Protein AF-A0A536A0G9-F1 (afdb_monomer)

Foldseek 3Di:
DVLLVLLQVVLVVCVVVVPVQLVQQVVLQCVVVVVVVVVCCVPVVVVVVCLVPDDDPCSVVVCVVVVLVVLALVVLLVVLLVVPPPCLVVVCVVVVHDPVRSVVVSCVSSVVSNVSSVVSNVVVVVCVLVVCVVVPLCDGPHRPHLSVVLVVCVVVVVSSNSSSSVVVVVVVVVVVVVVVVVVVVVVVD

Solvent-accessible surface area (backbone atoms only — not comparable to full-atom values): 10056 Å² total; per-residue (Å²): 119,66,60,62,57,50,6,50,52,49,30,53,48,42,63,74,66,58,35,66,72,56,53,47,16,51,50,34,40,50,50,53,52,49,52,51,49,52,52,45,49,70,50,46,48,59,52,49,53,48,60,70,71,57,88,56,99,61,49,66,63,54,50,51,56,52,53,63,71,55,40,43,36,69,57,34,40,54,48,20,63,66,68,45,64,81,59,54,63,56,50,38,52,75,69,68,50,49,76,67,55,44,50,52,53,50,52,63,69,29,42,63,40,42,49,52,12,50,52,37,19,49,53,47,56,52,47,52,53,50,49,38,57,72,78,48,33,60,38,85,95,73,42,22,21,54,70,43,49,29,53,50,30,46,73,72,67,41,50,43,60,17,45,10,48,48,52,51,51,52,50,49,54,49,51,54,52,50,52,52,51,52,57,55,53,67,74,76,109

Radius of gyration: 21.57 Å; Cα contacts (8 Å, |Δi|>4): 136; chains: 1; bounding box: 62×42×61 Å

Structure (mmCIF, N/CA/C/O backbone):
data_AF-A0A536A0G9-F1
#
_entry.id   AF-A0A536A0G9-F1
#
loop_
_atom_site.group_PDB
_atom_site.id
_atom_site.type_symbol
_atom_site.label_atom_id
_atom_site.label_alt_id
_atom_site.label_comp_id
_atom_site.label_asym_id
_atom_site.label_entity_id
_atom_site.label_seq_id
_atom_site.pdbx_PDB_ins_code
_atom_site.Cartn_x
_atom_site.Cartn_y
_atom_site.Cartn_z
_atom_site.occupancy
_atom_site.B_iso_or_equiv
_atom_site.auth_seq_id
_atom_site.auth_comp_id
_atom_site.auth_asym_id
_atom_site.auth_atom_id
_atom_site.pdbx_PDB_model_num
ATOM 1 N N . MET A 1 1 ? 6.907 8.995 27.457 1.00 56.66 1 MET A N 1
ATOM 2 C CA . MET A 1 1 ? 6.854 7.546 27.148 1.00 56.66 1 MET A CA 1
ATOM 3 C C . MET A 1 1 ? 5.530 6.894 27.561 1.00 56.66 1 MET A C 1
ATOM 5 O O . MET A 1 1 ? 5.240 5.818 27.059 1.00 56.66 1 MET A O 1
ATOM 9 N N . GLU A 1 2 ? 4.692 7.543 28.380 1.00 75.94 2 GLU A N 1
ATOM 10 C CA . GLU A 1 2 ? 3.387 7.001 28.808 1.00 75.94 2 GLU A CA 1
ATOM 11 C C . GLU A 1 2 ? 2.375 6.817 27.662 1.00 75.94 2 GLU A C 1
ATOM 13 O O . GLU A 1 2 ? 1.717 5.785 27.607 1.00 75.94 2 GLU A O 1
ATOM 18 N N . PHE A 1 3 ? 2.328 7.731 26.684 1.00 74.50 3 PHE A N 1
ATOM 19 C CA . PHE A 1 3 ? 1.400 7.649 25.541 1.00 74.50 3 PHE A CA 1
ATOM 20 C C . PHE A 1 3 ? 1.575 6.403 24.660 1.00 74.50 3 PHE A C 1
ATOM 22 O O . PHE A 1 3 ? 0.593 5.849 24.177 1.00 74.50 3 PHE A O 1
ATOM 29 N N . LEU A 1 4 ? 2.813 5.942 24.451 1.00 77.19 4 LEU A N 1
ATOM 30 C CA . LEU A 1 4 ? 3.080 4.730 23.665 1.00 77.19 4 LEU A CA 1
ATOM 31 C C . LEU A 1 4 ? 2.649 3.470 24.423 1.00 77.19 4 LEU A C 1
ATOM 33 O O . LEU A 1 4 ? 2.061 2.571 23.828 1.00 77.19 4 LEU A O 1
ATOM 37 N N . GLY A 1 5 ? 2.907 3.420 25.734 1.00 79.56 5 GLY A N 1
ATOM 38 C CA . GLY A 1 5 ? 2.460 2.318 26.588 1.00 79.56 5 GLY A CA 1
ATOM 39 C C . GLY A 1 5 ? 0.935 2.240 26.678 1.00 79.56 5 GLY A C 1
ATOM 40 O O . GLY A 1 5 ? 0.369 1.159 26.536 1.00 79.56 5 GLY A O 1
ATOM 41 N N . GLN A 1 6 ? 0.270 3.389 26.831 1.00 82.06 6 GLN A N 1
ATOM 42 C CA . GLN A 1 6 ? -1.192 3.492 26.824 1.00 82.06 6 GLN A CA 1
ATOM 43 C C . GLN A 1 6 ? -1.784 3.123 25.461 1.00 82.06 6 GLN A C 1
ATOM 45 O O . GLN A 1 6 ? -2.714 2.329 25.408 1.00 82.06 6 GLN A O 1
ATOM 50 N N . GLY A 1 7 ? -1.211 3.615 24.359 1.00 83.25 7 GLY A N 1
ATOM 51 C CA . GLY A 1 7 ? -1.664 3.271 23.010 1.00 83.25 7 GLY A CA 1
ATOM 52 C C . GLY A 1 7 ? -1.519 1.780 22.689 1.00 83.25 7 GLY A C 1
ATOM 53 O O . GLY A 1 7 ? -2.395 1.203 22.051 1.00 83.25 7 GLY A O 1
ATOM 54 N N . LEU A 1 8 ? -0.456 1.124 23.170 1.00 84.19 8 LEU A N 1
ATOM 55 C CA . LEU A 1 8 ? -0.288 -0.325 23.027 1.00 84.19 8 LEU A CA 1
ATOM 56 C C . LEU A 1 8 ? -1.323 -1.108 23.846 1.00 84.19 8 LEU A C 1
ATOM 58 O O . LEU A 1 8 ? -1.925 -2.046 23.326 1.00 84.19 8 LEU A O 1
ATOM 62 N N . ALA A 1 9 ? -1.538 -0.730 25.109 1.00 84.75 9 ALA A N 1
ATOM 63 C CA . ALA A 1 9 ? -2.537 -1.370 25.963 1.00 84.75 9 ALA A CA 1
ATOM 64 C C . ALA A 1 9 ? -3.954 -1.209 25.391 1.00 84.75 9 ALA A C 1
ATOM 66 O O . ALA A 1 9 ? -4.709 -2.178 25.331 1.00 84.75 9 ALA A O 1
ATOM 67 N N . GLU A 1 10 ? -4.274 -0.015 24.895 1.00 83.75 10 GLU A N 1
ATOM 68 C CA . GLU A 1 10 ? -5.543 0.303 24.247 1.00 83.75 10 GLU A CA 1
ATOM 69 C C . GLU A 1 10 ? -5.729 -0.485 22.941 1.00 83.75 10 GLU A C 1
ATOM 71 O O . GLU A 1 10 ? -6.801 -1.035 22.701 1.00 83.75 10 GLU A O 1
ATOM 76 N N . ALA A 1 11 ? -4.680 -0.625 22.119 1.00 82.62 11 ALA A N 1
ATOM 77 C CA . ALA A 1 11 ? -4.727 -1.443 20.905 1.00 82.62 11 ALA A CA 1
ATOM 78 C C . ALA A 1 11 ? -5.060 -2.906 21.217 1.00 82.62 11 ALA A C 1
ATOM 80 O O . ALA A 1 11 ? -5.924 -3.498 20.572 1.00 82.62 11 ALA A O 1
ATOM 81 N N . ILE A 1 12 ? -4.384 -3.483 22.217 1.00 84.19 12 ILE A N 1
ATOM 82 C CA . ILE A 1 12 ? -4.626 -4.863 22.653 1.00 84.19 12 ILE A CA 1
ATOM 83 C C . ILE A 1 12 ? -6.045 -4.991 23.202 1.00 84.19 12 ILE A C 1
ATOM 85 O O . ILE A 1 12 ? -6.751 -5.924 22.829 1.00 84.19 12 ILE A O 1
ATOM 89 N N . HIS A 1 13 ? -6.479 -4.049 24.044 1.00 85.62 13 HIS A N 1
ATOM 90 C CA . HIS A 1 13 ? -7.825 -4.053 24.599 1.00 85.62 13 HIS A CA 1
ATOM 91 C C . HIS A 1 13 ? -8.879 -4.045 23.490 1.00 85.62 13 HIS A C 1
ATOM 93 O O . HIS A 1 13 ? -9.703 -4.951 23.455 1.00 85.62 13 HIS A O 1
ATOM 99 N N . ARG A 1 14 ? -8.796 -3.109 22.537 1.00 82.94 14 ARG A N 1
ATOM 100 C CA . ARG A 1 14 ? -9.762 -2.986 21.433 1.00 82.94 14 ARG A CA 1
ATOM 101 C C . ARG A 1 14 ? -9.751 -4.156 20.455 1.00 82.94 14 ARG A C 1
ATOM 103 O O . ARG A 1 14 ? -10.799 -4.510 19.919 1.00 82.94 14 ARG A O 1
ATOM 110 N N . LEU A 1 15 ? -8.590 -4.771 20.222 1.00 80.50 15 LEU A N 1
ATOM 111 C CA . LEU A 1 15 ? -8.495 -5.993 19.418 1.00 80.50 15 LEU A CA 1
ATOM 112 C C . LEU A 1 15 ? -9.156 -7.181 20.119 1.00 80.50 15 LEU A C 1
ATOM 114 O O . LEU A 1 15 ? -9.849 -7.962 19.472 1.00 80.50 15 LEU A O 1
ATOM 118 N N . VAL A 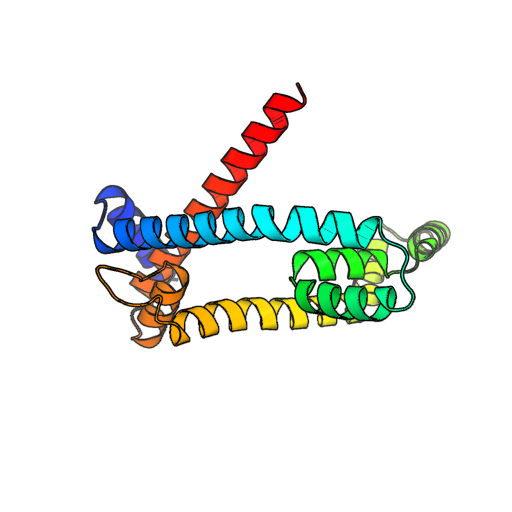1 16 ? -8.954 -7.316 21.431 1.00 82.88 16 VAL A N 1
ATOM 119 C CA . VAL A 1 16 ? -9.531 -8.408 22.228 1.00 82.88 16 VAL A CA 1
ATOM 120 C C . VAL A 1 16 ? -11.033 -8.216 22.429 1.00 82.88 16 VAL A C 1
ATOM 122 O O . VAL A 1 16 ? -11.778 -9.192 22.389 1.00 82.88 16 VAL A O 1
ATOM 125 N N . THR A 1 17 ? -11.494 -6.980 22.619 1.00 84.19 17 THR A N 1
ATOM 126 C CA . THR A 1 17 ? -12.921 -6.670 22.775 1.00 84.19 17 THR A CA 1
ATOM 127 C C . THR A 1 17 ? -13.682 -6.622 21.453 1.00 84.19 17 THR A C 1
ATOM 129 O O . THR A 1 17 ? -14.907 -6.543 21.495 1.00 84.19 17 THR A O 1
ATOM 132 N N . LEU A 1 18 ? -12.992 -6.719 20.304 1.00 78.19 18 LEU A N 1
ATOM 133 C CA . LEU A 1 18 ? -13.578 -6.585 18.964 1.00 78.19 18 LEU A CA 1
ATOM 134 C C . LEU A 1 18 ? -14.462 -5.336 18.872 1.00 78.19 18 LEU A C 1
ATOM 136 O O . LEU A 1 18 ? -15.623 -5.405 18.468 1.00 78.19 18 LEU A O 1
ATOM 140 N N . ASP A 1 19 ? -13.895 -4.200 19.281 1.00 85.81 19 ASP A N 1
ATOM 141 C CA . ASP A 1 19 ? -14.587 -2.914 19.255 1.00 85.81 19 ASP A CA 1
ATOM 142 C C . ASP A 1 19 ? -15.191 -2.671 17.860 1.00 85.81 19 ASP A C 1
ATOM 144 O O . ASP A 1 19 ? -14.513 -2.833 16.837 1.00 85.81 19 ASP A O 1
ATOM 148 N N . ALA A 1 20 ? -16.477 -2.312 17.818 1.00 84.06 20 ALA A N 1
ATOM 149 C CA . ALA A 1 20 ? -17.235 -2.183 16.576 1.00 84.06 20 ALA A CA 1
ATOM 150 C C . ALA A 1 20 ? -16.574 -1.171 15.630 1.00 84.06 20 ALA A C 1
ATOM 152 O O . ALA A 1 20 ? -16.462 -1.426 14.433 1.00 84.06 20 ALA A O 1
ATOM 153 N N . ASP A 1 21 ? -16.029 -0.089 16.194 1.00 83.81 21 ASP A N 1
ATOM 154 C CA . ASP A 1 21 ? -15.301 0.944 15.458 1.00 83.81 21 ASP A CA 1
ATOM 155 C C . ASP A 1 21 ? -14.045 0.386 14.762 1.00 83.81 21 ASP A C 1
ATOM 157 O O . ASP A 1 21 ? -13.703 0.787 13.647 1.00 83.81 21 ASP A O 1
ATOM 161 N N . VAL A 1 22 ? -13.345 -0.547 15.416 1.00 86.88 22 VAL A N 1
ATOM 162 C CA . VAL A 1 22 ? -12.111 -1.153 14.901 1.00 86.88 22 VAL A CA 1
ATOM 163 C C . VAL A 1 22 ? -12.428 -2.182 13.826 1.00 86.88 22 VAL A C 1
ATOM 165 O O . VAL A 1 22 ? -11.790 -2.169 12.774 1.00 86.88 22 VAL A O 1
ATOM 168 N N . VAL A 1 23 ? -13.413 -3.051 14.066 1.00 88.38 23 VAL A N 1
ATOM 169 C CA . VAL A 1 23 ? -13.842 -4.077 13.104 1.00 88.38 23 VAL A CA 1
ATOM 170 C C . VAL A 1 23 ? -14.364 -3.433 11.825 1.00 88.38 23 VAL A C 1
ATOM 172 O O . VAL A 1 23 ? -13.992 -3.851 10.728 1.00 88.38 23 VAL A O 1
ATOM 175 N N . GLU A 1 24 ? -15.172 -2.385 11.956 1.00 88.06 24 GLU A N 1
ATOM 176 C CA . GLU A 1 24 ? -15.692 -1.637 10.823 1.00 88.06 24 GLU A CA 1
ATOM 177 C C . GLU A 1 24 ? -14.551 -0.999 10.023 1.00 88.06 24 GLU A C 1
ATOM 179 O O . GLU A 1 24 ? -14.428 -1.266 8.826 1.00 88.06 24 GLU A O 1
ATOM 184 N N . ALA A 1 25 ? -13.640 -0.277 10.686 1.00 88.50 25 ALA A N 1
ATOM 185 C CA . ALA A 1 25 ? -12.510 0.354 10.012 1.00 88.50 25 ALA A CA 1
ATOM 186 C C . ALA A 1 25 ? -11.577 -0.658 9.328 1.00 88.50 25 ALA A C 1
ATOM 188 O O . ALA A 1 25 ? -11.089 -0.412 8.220 1.00 88.50 25 ALA A O 1
ATOM 189 N N . LEU A 1 26 ? -11.342 -1.815 9.955 1.00 90.44 26 LEU A N 1
ATOM 190 C CA . LEU A 1 26 ? -10.605 -2.940 9.374 1.00 90.44 26 LEU A CA 1
ATOM 191 C C . LEU A 1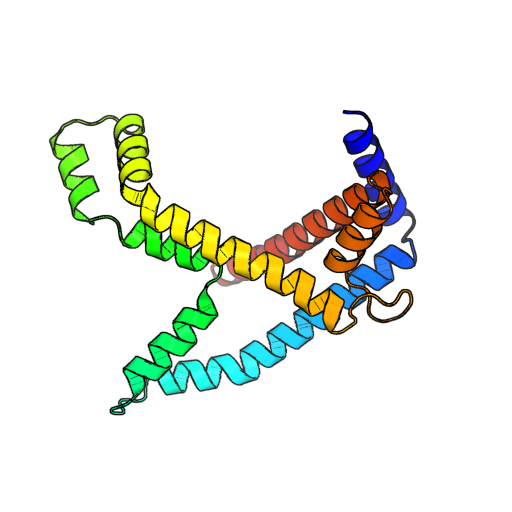 26 ? -11.294 -3.469 8.119 1.00 90.44 26 LEU A C 1
ATOM 193 O O . LEU A 1 26 ? -10.649 -3.619 7.079 1.00 90.44 26 LEU A O 1
ATOM 197 N N . SER A 1 27 ? -12.596 -3.737 8.213 1.00 89.69 27 SER A N 1
ATOM 198 C CA . SER A 1 27 ? -13.382 -4.302 7.118 1.00 89.69 27 SER A CA 1
ATOM 199 C C . SER A 1 27 ? -13.460 -3.347 5.927 1.00 89.69 27 SER A C 1
ATOM 201 O O . SER A 1 27 ? -13.186 -3.764 4.803 1.00 89.69 27 SER A O 1
ATOM 203 N N . ALA A 1 28 ? -13.702 -2.056 6.172 1.00 89.44 28 ALA A N 1
ATOM 204 C CA . ALA A 1 28 ? -13.694 -1.018 5.153 1.00 89.44 28 ALA A CA 1
ATOM 205 C C . ALA A 1 28 ? -12.308 -0.889 4.506 1.00 89.44 28 ALA A C 1
ATOM 207 O O . ALA A 1 28 ? -12.200 -0.870 3.282 1.00 89.44 28 ALA A O 1
ATOM 208 N N . SER A 1 29 ? -11.228 -0.886 5.298 1.00 91.12 29 SER A N 1
ATOM 209 C CA . SER A 1 29 ? -9.859 -0.790 4.761 1.00 91.12 29 SER A CA 1
ATOM 210 C C . SER A 1 29 ? -9.506 -1.987 3.875 1.00 91.12 29 SER A C 1
ATOM 212 O O . SER A 1 29 ? -8.915 -1.813 2.807 1.00 91.12 29 SER A O 1
ATOM 214 N N . LEU A 1 30 ? -9.892 -3.198 4.288 1.00 91.62 30 LEU A N 1
ATOM 215 C CA . LEU A 1 30 ? -9.692 -4.421 3.510 1.00 91.62 30 LEU A CA 1
ATOM 216 C C . LEU A 1 30 ? -10.555 -4.442 2.246 1.00 91.62 30 LEU A C 1
ATOM 218 O O . LEU A 1 30 ? -10.054 -4.799 1.182 1.00 91.62 30 LEU A O 1
ATOM 222 N N . ALA A 1 31 ? -11.822 -4.039 2.334 1.00 90.81 31 ALA A N 1
ATOM 223 C CA . ALA A 1 31 ? -12.736 -4.008 1.197 1.00 90.81 31 ALA A CA 1
ATOM 224 C C . ALA A 1 31 ? -12.295 -2.981 0.147 1.00 90.81 31 ALA A C 1
ATOM 226 O O . ALA A 1 31 ? -12.194 -3.316 -1.035 1.00 90.81 31 ALA A O 1
ATOM 227 N N . VAL A 1 32 ? -11.963 -1.757 0.566 1.00 89.50 32 VAL A N 1
ATOM 228 C CA . VAL A 1 32 ? -11.470 -0.697 -0.326 1.00 89.50 32 VAL A CA 1
ATOM 229 C C . VAL A 1 32 ? -10.150 -1.114 -0.973 1.00 89.50 32 VAL A C 1
ATOM 231 O O . VAL A 1 32 ? -10.037 -1.091 -2.195 1.00 89.50 32 VAL A O 1
ATOM 234 N N . SER A 1 33 ? -9.171 -1.582 -0.192 1.00 88.94 33 SER A N 1
ATOM 235 C CA . SER A 1 33 ? -7.868 -1.989 -0.742 1.00 88.94 33 SER A CA 1
ATOM 236 C C . SER A 1 33 ? -7.979 -3.227 -1.635 1.00 88.94 33 SER A C 1
ATOM 238 O O . SER A 1 33 ? -7.328 -3.308 -2.678 1.00 88.94 33 SER A O 1
ATOM 240 N N . GLY A 1 34 ? -8.821 -4.192 -1.258 1.00 89.94 34 GLY A N 1
ATOM 241 C CA . GLY A 1 34 ? -9.058 -5.414 -2.021 1.00 89.94 34 GLY A CA 1
ATOM 242 C C . GLY A 1 34 ? -9.742 -5.140 -3.358 1.00 89.94 34 GLY A C 1
ATOM 243 O O . GLY A 1 34 ? -9.272 -5.609 -4.394 1.00 89.94 34 GLY A O 1
ATOM 244 N N . THR A 1 35 ? -10.802 -4.329 -3.363 1.00 90.12 35 THR A N 1
ATOM 245 C CA . THR A 1 35 ? -11.495 -3.929 -4.599 1.00 90.12 35 THR A CA 1
ATOM 246 C C . THR A 1 35 ? -10.610 -3.058 -5.487 1.00 90.12 35 THR A C 1
ATOM 248 O O . THR A 1 35 ? -10.520 -3.318 -6.687 1.00 90.12 35 THR A O 1
ATOM 251 N N . ALA A 1 36 ? -9.876 -2.100 -4.913 1.00 88.50 36 ALA A N 1
ATOM 252 C CA . ALA A 1 36 ? -8.909 -1.287 -5.646 1.00 88.50 36 ALA A CA 1
ATOM 253 C C . ALA A 1 36 ? -7.809 -2.146 -6.289 1.00 88.50 36 ALA A C 1
ATOM 255 O O . ALA A 1 36 ? -7.484 -1.953 -7.463 1.00 88.50 36 ALA A O 1
ATOM 256 N N . THR A 1 37 ? -7.275 -3.134 -5.564 1.00 88.12 37 THR A N 1
ATOM 257 C CA . THR A 1 37 ? -6.264 -4.065 -6.089 1.00 88.12 37 THR A CA 1
ATOM 258 C C . THR A 1 37 ? -6.840 -4.933 -7.204 1.00 88.12 37 THR A C 1
ATOM 260 O O . THR A 1 37 ? -6.209 -5.075 -8.250 1.00 88.12 37 THR A O 1
ATOM 263 N N . ALA A 1 38 ? -8.049 -5.472 -7.032 1.00 91.81 38 ALA A N 1
ATOM 264 C CA . ALA A 1 38 ? -8.708 -6.289 -8.049 1.00 91.81 38 ALA A CA 1
ATOM 265 C C . ALA A 1 38 ? -8.943 -5.505 -9.350 1.00 91.81 38 ALA A C 1
ATOM 267 O O . ALA A 1 38 ? -8.600 -5.987 -10.431 1.00 91.81 38 ALA A O 1
ATOM 268 N N . LEU A 1 39 ? -9.448 -4.271 -9.250 1.00 93.31 39 LEU A N 1
ATOM 269 C CA . LEU A 1 39 ? -9.626 -3.374 -10.397 1.00 93.31 39 LEU A CA 1
ATOM 270 C C . LEU A 1 39 ? -8.283 -3.004 -11.043 1.00 93.31 39 LEU A C 1
ATOM 272 O O . LEU A 1 39 ? -8.154 -3.030 -12.268 1.00 93.31 39 LEU A O 1
ATOM 276 N N . SER A 1 40 ? -7.266 -2.723 -10.225 1.00 88.69 40 SER A N 1
ATOM 277 C CA . SER A 1 40 ? -5.912 -2.411 -10.696 1.00 88.69 40 SER A CA 1
ATOM 278 C C . SER A 1 40 ? -5.289 -3.576 -11.457 1.00 88.69 40 SER A C 1
ATOM 280 O O . SER A 1 40 ? -4.656 -3.357 -12.483 1.00 88.69 40 SER A O 1
ATOM 282 N N . VAL A 1 41 ? -5.490 -4.817 -11.012 1.00 89.94 41 VAL A N 1
ATOM 283 C CA . VAL A 1 41 ? -5.028 -6.008 -11.737 1.00 89.94 41 VAL A CA 1
ATOM 284 C C . VAL A 1 41 ? -5.817 -6.189 -13.033 1.00 89.94 41 VAL A C 1
ATOM 286 O O . VAL A 1 41 ? -5.213 -6.385 -14.087 1.00 89.94 41 VAL A O 1
ATOM 289 N N . ALA A 1 42 ? -7.147 -6.070 -12.978 1.00 91.56 42 ALA A N 1
ATOM 290 C CA . ALA A 1 42 ? -8.023 -6.273 -14.129 1.00 91.56 42 ALA A CA 1
ATOM 291 C C . ALA A 1 42 ? -7.745 -5.294 -15.282 1.00 91.56 42 ALA A C 1
ATOM 293 O O . ALA A 1 42 ? -7.841 -5.680 -16.443 1.00 91.56 42 ALA A O 1
ATOM 294 N N . ILE A 1 43 ? -7.380 -4.046 -14.976 1.00 91.00 43 ILE A N 1
ATOM 295 C CA . ILE A 1 43 ? -7.107 -3.006 -15.982 1.00 91.00 43 ILE A CA 1
ATOM 296 C C . ILE A 1 43 ? -5.602 -2.860 -16.236 1.00 91.00 43 ILE A C 1
ATOM 298 O O . ILE A 1 43 ? -5.154 -2.802 -17.383 1.00 91.00 43 ILE A O 1
ATOM 302 N N . GLY A 1 44 ? -4.806 -2.812 -15.169 1.00 85.88 44 GLY A N 1
ATOM 303 C CA . GLY A 1 44 ? -3.376 -2.525 -15.215 1.00 85.88 44 GLY A CA 1
ATOM 304 C C . GLY A 1 44 ? -2.545 -3.641 -15.839 1.00 85.88 44 GLY A C 1
ATOM 305 O O . GLY A 1 44 ? -1.606 -3.333 -16.570 1.00 85.88 44 GLY A O 1
ATOM 306 N N . VAL A 1 45 ? -2.894 -4.919 -15.632 1.00 88.19 45 VAL A N 1
ATOM 307 C CA . VAL A 1 45 ? -2.162 -6.031 -16.266 1.00 88.19 45 VAL A CA 1
ATOM 308 C C . VAL A 1 45 ? -2.371 -6.025 -17.783 1.00 88.19 45 VAL A C 1
ATOM 310 O O . VAL A 1 45 ? -1.370 -5.933 -18.494 1.00 88.19 45 VAL A O 1
ATOM 313 N N . PRO A 1 46 ? -3.609 -6.018 -18.324 1.00 87.50 46 PRO A N 1
ATOM 314 C CA . PRO A 1 46 ? -3.802 -5.949 -19.771 1.00 87.50 46 PRO A CA 1
ATOM 315 C C . PRO A 1 46 ? -3.193 -4.695 -20.401 1.00 87.50 46 PRO A C 1
ATOM 317 O O . PRO A 1 46 ? -2.493 -4.797 -21.409 1.00 87.50 46 PRO A O 1
ATOM 320 N N . ALA A 1 47 ? -3.402 -3.519 -19.798 1.00 85.75 47 ALA A N 1
ATOM 321 C CA . ALA A 1 47 ? -2.863 -2.264 -20.317 1.00 85.75 47 ALA A CA 1
ATOM 322 C C . ALA A 1 47 ? -1.326 -2.237 -20.277 1.00 85.75 47 ALA A C 1
ATOM 324 O O . ALA A 1 47 ? -0.685 -1.838 -21.251 1.00 85.75 47 ALA A O 1
ATOM 325 N N . GLY A 1 48 ? -0.725 -2.709 -19.182 1.00 84.88 48 GLY A N 1
ATOM 326 C CA . GLY A 1 48 ? 0.722 -2.810 -19.019 1.00 84.88 48 GLY A CA 1
ATOM 327 C C . GLY A 1 48 ? 1.352 -3.796 -20.004 1.00 84.88 48 GLY A C 1
ATOM 328 O O . GLY A 1 48 ? 2.349 -3.467 -20.648 1.00 84.88 48 GLY A O 1
ATOM 329 N N . THR A 1 49 ? 0.745 -4.972 -20.195 1.00 83.75 49 THR A N 1
ATOM 330 C CA . THR A 1 49 ? 1.198 -5.960 -21.186 1.00 83.75 49 THR A CA 1
ATOM 331 C C . THR A 1 49 ? 1.065 -5.421 -22.611 1.00 83.75 49 THR A C 1
ATOM 333 O O . THR A 1 49 ? 2.012 -5.529 -23.393 1.00 83.75 49 THR A O 1
ATOM 336 N N . ALA A 1 50 ? -0.054 -4.771 -22.946 1.00 85.69 50 ALA A N 1
ATOM 337 C CA . ALA A 1 50 ? -0.255 -4.145 -24.250 1.00 85.69 50 ALA A CA 1
ATOM 338 C C . ALA A 1 50 ? 0.787 -3.048 -24.522 1.00 85.69 50 ALA A C 1
ATOM 340 O O . ALA A 1 50 ? 1.401 -3.040 -25.587 1.00 85.69 50 ALA A O 1
ATOM 341 N N . LEU A 1 51 ? 1.059 -2.166 -23.554 1.00 84.69 51 LEU A N 1
ATOM 342 C CA . LEU A 1 51 ? 2.066 -1.107 -23.681 1.00 84.69 51 LEU A CA 1
ATOM 343 C C . LEU A 1 51 ? 3.500 -1.662 -23.755 1.00 84.69 51 LEU A C 1
ATOM 345 O O . LEU A 1 51 ? 4.345 -1.126 -24.478 1.00 84.69 51 LEU A O 1
ATOM 349 N N . GLY A 1 52 ? 3.776 -2.749 -23.031 1.00 82.00 52 GLY A N 1
ATOM 350 C CA . GLY A 1 52 ? 5.061 -3.443 -23.051 1.00 82.00 52 GLY A CA 1
ATOM 351 C C . GLY A 1 52 ? 5.373 -4.067 -24.413 1.00 82.00 52 GLY A C 1
ATOM 352 O O . GLY A 1 52 ? 6.497 -3.923 -24.910 1.00 82.00 52 GLY A O 1
ATOM 353 N N . LEU A 1 53 ? 4.371 -4.692 -25.041 1.00 82.69 53 LEU A N 1
ATOM 354 C CA . LEU A 1 53 ? 4.504 -5.410 -26.313 1.00 82.69 53 LEU A CA 1
ATOM 355 C C . LEU A 1 53 ? 4.313 -4.518 -27.552 1.00 82.69 53 LEU A C 1
ATOM 357 O O . LEU A 1 53 ? 4.995 -4.719 -28.558 1.00 82.69 53 LEU A O 1
ATOM 361 N N . ALA A 1 54 ? 3.442 -3.507 -27.501 1.00 83.31 54 ALA A N 1
ATOM 362 C CA . ALA A 1 54 ? 3.166 -2.639 -28.644 1.00 83.31 54 ALA A CA 1
ATOM 363 C C . ALA A 1 54 ? 4.340 -1.690 -28.950 1.00 83.31 54 ALA A C 1
ATOM 365 O O . ALA A 1 54 ? 4.930 -1.074 -28.058 1.00 83.31 54 ALA A O 1
ATOM 366 N N . ARG A 1 55 ? 4.675 -1.522 -30.235 1.00 78.00 55 ARG A N 1
ATOM 367 C CA . ARG A 1 55 ? 5.703 -0.580 -30.714 1.00 78.00 55 ARG A CA 1
ATOM 368 C C . ARG A 1 55 ? 5.056 0.494 -31.596 1.00 78.00 55 ARG A C 1
ATOM 370 O O . ARG A 1 55 ? 4.941 0.313 -32.801 1.00 78.00 55 ARG A O 1
ATOM 377 N N . PHE A 1 56 ? 4.629 1.608 -30.994 1.00 89.44 56 PHE A N 1
ATOM 378 C CA . PHE A 1 56 ? 4.047 2.769 -31.690 1.00 89.44 56 PHE A CA 1
ATOM 379 C C . PHE A 1 56 ? 4.844 4.056 -31.414 1.00 89.44 56 PHE A C 1
ATOM 381 O O . PHE A 1 56 ? 5.498 4.183 -30.378 1.00 89.44 56 PHE A O 1
ATOM 388 N N . ARG A 1 57 ? 4.779 5.032 -32.334 1.00 83.00 57 ARG A N 1
ATOM 389 C CA . ARG A 1 57 ? 5.602 6.267 -32.329 1.00 83.00 57 ARG A CA 1
ATOM 390 C C . ARG A 1 57 ? 5.463 7.139 -31.065 1.00 83.00 57 ARG A C 1
ATOM 392 O O . ARG A 1 57 ? 6.384 7.882 -30.760 1.00 83.00 57 ARG A O 1
ATOM 399 N N . GLY A 1 58 ? 4.357 7.035 -30.321 1.00 86.06 58 GLY A N 1
ATOM 400 C CA . GLY A 1 58 ? 4.085 7.798 -29.089 1.00 86.06 58 GLY A CA 1
ATOM 401 C C . GLY A 1 58 ? 4.384 7.070 -27.769 1.00 86.06 58 GLY A C 1
ATOM 402 O O . GLY A 1 58 ? 4.129 7.622 -26.702 1.00 86.06 58 GLY A O 1
ATOM 403 N N . ARG A 1 59 ? 4.919 5.841 -27.811 1.00 83.25 59 ARG A N 1
ATOM 404 C CA . ARG A 1 59 ? 5.130 4.986 -26.625 1.00 83.25 59 ARG A CA 1
ATOM 405 C C . ARG A 1 59 ? 5.965 5.652 -25.528 1.00 83.25 59 ARG A C 1
ATOM 407 O O . ARG A 1 59 ? 5.682 5.445 -24.355 1.00 83.25 59 ARG A O 1
ATOM 414 N N . GLY A 1 60 ? 6.973 6.444 -25.901 1.00 78.50 60 GLY A N 1
ATOM 415 C CA . GLY A 1 60 ? 7.845 7.133 -24.945 1.00 78.50 60 GLY A CA 1
ATOM 416 C C . GLY A 1 60 ? 7.080 8.093 -24.033 1.00 78.50 60 GLY A C 1
ATOM 417 O O . GLY A 1 60 ? 7.241 8.026 -22.822 1.00 78.50 60 GLY A O 1
ATOM 418 N N . LEU A 1 61 ? 6.182 8.912 -24.593 1.00 83.56 61 LEU A N 1
ATOM 419 C CA . LEU A 1 61 ? 5.342 9.823 -23.805 1.00 83.56 61 LEU A CA 1
ATOM 420 C C . LEU A 1 61 ? 4.411 9.062 -22.858 1.00 83.56 61 LEU A C 1
ATOM 422 O O . LEU A 1 61 ? 4.293 9.430 -21.694 1.00 83.56 61 LEU A O 1
ATOM 426 N N . VAL A 1 62 ? 3.792 7.979 -23.335 1.00 83.44 62 VAL A N 1
ATOM 427 C CA . VAL A 1 62 ? 2.899 7.151 -22.510 1.00 83.44 62 VAL A CA 1
ATOM 428 C C . VAL A 1 62 ? 3.667 6.497 -21.362 1.00 83.44 62 VAL A C 1
ATOM 430 O O . VAL A 1 62 ? 3.209 6.536 -20.226 1.00 83.44 62 VAL A O 1
ATOM 433 N N . LEU A 1 63 ? 4.856 5.948 -21.627 1.00 77.56 63 LEU A N 1
ATOM 434 C CA . LEU A 1 63 ? 5.706 5.371 -20.585 1.00 77.56 63 LEU A CA 1
ATOM 435 C C . LEU A 1 63 ? 6.168 6.417 -19.574 1.00 77.56 63 LEU A C 1
ATOM 437 O O . LEU A 1 63 ? 6.168 6.122 -18.386 1.00 77.56 63 LEU A O 1
ATOM 441 N N . THR A 1 64 ? 6.521 7.628 -20.010 1.00 76.56 64 THR A N 1
ATOM 442 C CA . THR A 1 64 ? 6.862 8.714 -19.086 1.00 76.56 64 THR A CA 1
ATOM 443 C C . THR A 1 64 ? 5.675 9.053 -18.190 1.00 76.56 64 THR A C 1
ATOM 445 O O . THR A 1 64 ? 5.845 9.074 -16.981 1.00 76.56 64 THR A O 1
ATOM 448 N N . LEU A 1 65 ? 4.467 9.217 -18.740 1.00 79.00 65 LEU A N 1
ATOM 449 C CA . LEU A 1 65 ? 3.262 9.506 -17.949 1.00 79.00 65 LEU A CA 1
ATOM 450 C C . LEU A 1 65 ? 2.928 8.386 -16.950 1.00 79.00 65 LEU A C 1
ATOM 452 O O . LEU A 1 65 ? 2.653 8.661 -15.784 1.00 79.00 65 LEU A O 1
ATOM 456 N N . VAL A 1 66 ? 2.998 7.125 -17.383 1.00 75.44 66 VAL A N 1
ATOM 457 C CA . VAL A 1 66 ? 2.749 5.959 -16.518 1.00 75.44 66 VAL A CA 1
ATOM 458 C C . VAL A 1 66 ? 3.816 5.844 -15.426 1.00 75.44 66 VAL A C 1
ATOM 460 O O . VAL A 1 66 ? 3.482 5.637 -14.262 1.00 75.44 66 VAL A O 1
ATOM 463 N N . ASN A 1 67 ? 5.093 6.033 -15.766 1.00 69.56 67 ASN A N 1
ATOM 464 C CA . ASN A 1 67 ? 6.194 5.985 -14.803 1.00 69.56 67 ASN A CA 1
ATOM 465 C C . ASN A 1 67 ? 6.160 7.157 -13.819 1.00 69.56 67 ASN A C 1
ATOM 467 O O . ASN A 1 67 ? 6.494 6.976 -12.652 1.00 69.56 67 ASN A O 1
ATOM 471 N N . THR A 1 68 ? 5.718 8.338 -14.251 1.00 68.25 68 THR A N 1
ATOM 472 C CA . THR A 1 68 ? 5.441 9.462 -13.350 1.00 68.25 68 THR A CA 1
ATOM 473 C C . THR A 1 68 ? 4.318 9.112 -12.366 1.00 68.25 68 THR A C 1
ATOM 475 O O . THR A 1 68 ? 4.413 9.471 -11.197 1.00 68.25 68 THR A O 1
ATOM 478 N N . GLY A 1 69 ? 3.304 8.350 -12.794 1.00 65.69 69 GLY A N 1
ATOM 479 C CA . GLY A 1 69 ? 2.260 7.810 -11.912 1.00 65.69 69 GLY A CA 1
ATOM 480 C C . GLY A 1 69 ? 2.739 6.717 -10.941 1.00 65.69 69 GLY A C 1
ATOM 481 O O . GLY A 1 69 ? 2.173 6.571 -9.863 1.00 65.69 69 GLY A O 1
ATOM 482 N N . LEU A 1 70 ? 3.814 5.990 -11.273 1.00 59.62 70 LEU A N 1
ATOM 483 C CA . LEU A 1 70 ? 4.451 4.948 -10.446 1.00 59.62 70 LEU A CA 1
ATOM 484 C C . LEU A 1 70 ? 5.409 5.495 -9.371 1.00 59.62 70 LEU A C 1
ATOM 486 O O . LEU A 1 70 ? 6.219 4.728 -8.848 1.00 59.62 70 LEU A O 1
ATOM 490 N N . GLY A 1 71 ? 5.341 6.788 -9.031 1.00 54.91 71 GLY A N 1
ATOM 491 C CA . GLY A 1 71 ? 6.200 7.493 -8.061 1.00 54.91 71 GLY A CA 1
ATOM 492 C C . GLY A 1 71 ? 6.102 7.018 -6.600 1.00 54.91 71 GLY A C 1
ATOM 493 O O . GLY A 1 71 ? 6.174 7.822 -5.677 1.00 54.91 71 GLY A O 1
ATOM 494 N N . LEU A 1 72 ? 5.928 5.718 -6.379 1.00 58.59 72 LEU A N 1
ATOM 495 C CA . LEU A 1 72 ? 5.907 5.050 -5.094 1.00 58.59 72 LEU A CA 1
ATOM 496 C C . LEU A 1 72 ? 7.317 5.011 -4.479 1.00 58.59 72 LEU A C 1
ATOM 498 O O . LEU A 1 72 ? 8.284 4.656 -5.167 1.00 58.59 72 LEU A O 1
ATOM 502 N N . PRO A 1 73 ? 7.438 5.260 -3.164 1.00 57.28 73 PRO A N 1
ATOM 503 C CA . PRO A 1 73 ? 8.724 5.297 -2.468 1.00 57.28 73 PRO A CA 1
ATOM 504 C C . PRO A 1 73 ? 9.621 4.066 -2.731 1.00 57.28 73 PRO A C 1
ATOM 506 O O . PRO A 1 73 ? 10.806 4.254 -3.004 1.00 57.28 73 PRO A O 1
ATOM 509 N N . PRO A 1 74 ? 9.114 2.809 -2.727 1.00 58.97 74 PRO A N 1
ATOM 510 C CA . PRO A 1 74 ? 9.959 1.624 -2.903 1.00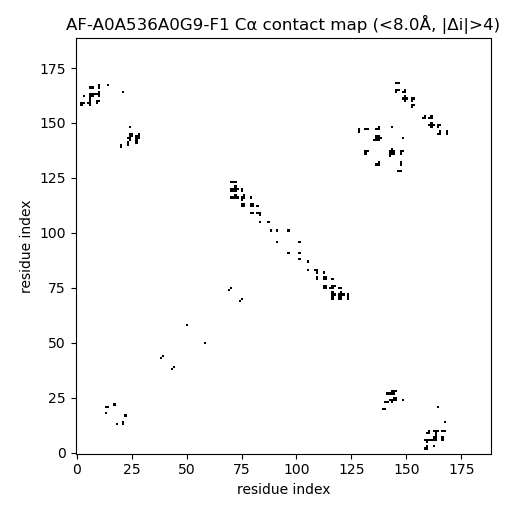 58.97 74 PRO A CA 1
ATOM 511 C C . PRO A 1 74 ? 10.574 1.495 -4.301 1.00 58.97 74 PRO A C 1
ATOM 513 O O . PRO A 1 74 ? 11.728 1.088 -4.432 1.00 58.97 74 PRO A O 1
ATOM 516 N N . VAL A 1 75 ? 9.824 1.848 -5.350 1.00 61.75 75 VAL A N 1
ATOM 517 C CA . VAL A 1 75 ? 10.287 1.745 -6.743 1.00 61.75 75 VAL A CA 1
ATOM 518 C C . VAL A 1 75 ? 11.336 2.813 -7.018 1.00 61.75 75 VAL A C 1
ATOM 520 O O . VAL A 1 75 ? 12.376 2.515 -7.604 1.00 61.75 75 VAL A O 1
ATOM 523 N N . VAL A 1 76 ? 11.115 4.035 -6.526 1.00 59.31 76 VAL A N 1
ATOM 524 C CA . VAL A 1 76 ? 12.083 5.118 -6.704 1.00 59.31 76 VAL A CA 1
ATOM 525 C C . VAL A 1 76 ? 13.346 4.862 -5.880 1.00 59.31 76 VAL A C 1
ATOM 527 O O . VAL A 1 76 ? 14.428 5.122 -6.389 1.00 59.31 76 VAL A O 1
ATOM 530 N N . VAL A 1 77 ? 13.264 4.261 -4.682 1.00 63.91 77 VAL A N 1
ATOM 531 C CA . VAL A 1 77 ? 14.459 3.811 -3.935 1.00 63.91 77 VAL A CA 1
ATOM 532 C C . VAL A 1 77 ? 15.207 2.711 -4.700 1.00 63.91 77 VAL A C 1
ATOM 534 O O . VAL A 1 77 ? 16.432 2.761 -4.808 1.00 63.91 77 VAL A O 1
ATOM 537 N N . GLY A 1 78 ? 14.492 1.741 -5.279 1.00 65.31 78 GLY A N 1
ATOM 538 C CA . GLY A 1 78 ? 15.094 0.682 -6.093 1.00 65.31 78 GLY A CA 1
ATOM 539 C C . GLY A 1 78 ? 15.822 1.221 -7.330 1.00 65.31 78 GLY A C 1
ATOM 540 O O . GLY A 1 78 ? 16.961 0.833 -7.592 1.00 65.31 78 GLY A O 1
ATOM 541 N N . ILE A 1 79 ? 15.202 2.161 -8.049 1.00 61.81 79 ILE A N 1
ATOM 542 C CA . ILE A 1 79 ? 15.801 2.837 -9.209 1.00 61.81 79 ILE A CA 1
ATOM 543 C C . ILE A 1 79 ? 16.948 3.748 -8.765 1.00 61.81 79 ILE A C 1
ATOM 545 O O . ILE A 1 79 ? 17.998 3.745 -9.397 1.00 61.81 79 ILE A O 1
ATOM 549 N N . ALA A 1 80 ? 16.809 4.472 -7.655 1.00 65.81 80 ALA A N 1
ATOM 550 C CA . ALA A 1 80 ? 17.839 5.340 -7.091 1.00 65.81 80 ALA A CA 1
ATOM 551 C C . ALA A 1 80 ? 19.132 4.585 -6.768 1.00 65.81 80 ALA A C 1
ATOM 553 O O . ALA A 1 80 ? 20.223 5.045 -7.099 1.00 65.81 80 ALA A O 1
ATOM 554 N N . VAL A 1 81 ? 19.006 3.397 -6.176 1.00 67.81 81 VAL A N 1
ATOM 555 C CA . VAL A 1 81 ? 20.139 2.511 -5.885 1.00 67.81 81 VAL A CA 1
ATOM 556 C C . VAL A 1 81 ? 20.745 1.933 -7.169 1.00 67.81 81 VAL A C 1
ATOM 558 O O . VAL A 1 81 ? 21.962 1.785 -7.243 1.00 67.81 81 VAL A O 1
ATOM 561 N N . GLN A 1 82 ? 19.932 1.638 -8.190 1.00 67.38 82 GLN A N 1
ATOM 562 C CA . GLN A 1 82 ? 20.413 1.201 -9.511 1.00 67.38 82 GLN A CA 1
ATOM 563 C C . GLN A 1 82 ? 21.030 2.332 -10.348 1.00 67.38 82 GLN A C 1
ATOM 565 O O . GLN A 1 82 ? 21.806 2.058 -11.256 1.00 67.38 82 GLN A O 1
ATOM 570 N N . SER A 1 83 ? 20.692 3.588 -10.049 1.00 66.38 83 SER A N 1
ATOM 571 C CA . SER A 1 83 ? 21.198 4.776 -10.752 1.00 66.38 83 SER A CA 1
ATOM 572 C C . SER A 1 83 ? 22.637 5.121 -10.361 1.00 66.38 83 SER A C 1
ATOM 574 O O . SER A 1 83 ? 23.272 5.935 -11.027 1.00 66.38 83 SER A O 1
ATOM 576 N N . VAL A 1 84 ? 23.146 4.534 -9.274 1.00 78.62 84 VAL A N 1
ATOM 577 C CA . VAL A 1 84 ? 24.548 4.667 -8.870 1.00 78.62 84 VAL A CA 1
ATOM 578 C C . VAL A 1 84 ? 25.416 3.868 -9.835 1.00 78.62 84 VAL A C 1
ATOM 580 O O . VAL A 1 84 ? 25.102 2.714 -10.128 1.00 78.62 84 VAL A O 1
ATOM 583 N N . ASP A 1 85 ? 26.515 4.470 -10.299 1.00 78.19 85 ASP A N 1
ATOM 584 C CA . ASP A 1 85 ? 27.409 3.866 -11.288 1.00 78.19 85 ASP A CA 1
ATOM 585 C C . ASP A 1 85 ? 27.774 2.417 -10.887 1.00 78.19 85 ASP A C 1
ATOM 587 O O . ASP A 1 85 ? 28.322 2.195 -9.797 1.00 78.19 85 ASP A O 1
ATOM 591 N N . PRO A 1 86 ? 27.480 1.409 -11.733 1.00 71.56 86 PRO A N 1
ATOM 592 C CA . PRO A 1 86 ? 27.791 0.013 -11.432 1.00 71.56 86 PRO A CA 1
ATOM 593 C C . PRO A 1 86 ? 29.294 -0.222 -11.203 1.00 71.56 86 PRO A C 1
ATOM 595 O O . PRO A 1 86 ? 29.674 -1.151 -10.483 1.00 71.56 86 PRO A O 1
ATOM 598 N N . MET A 1 87 ? 30.152 0.645 -11.749 1.00 78.62 87 MET A N 1
ATOM 599 C CA . MET A 1 87 ? 31.601 0.632 -11.575 1.00 78.62 87 MET A CA 1
ATOM 600 C C . MET A 1 87 ? 32.048 1.154 -10.202 1.00 78.62 87 MET A C 1
ATOM 602 O O . MET A 1 87 ? 33.141 0.804 -9.753 1.00 78.62 87 MET A O 1
ATOM 606 N N . LEU A 1 88 ? 31.211 1.907 -9.477 1.00 78.88 88 LEU A N 1
ATOM 607 C CA . LEU A 1 88 ? 31.545 2.448 -8.152 1.00 78.88 88 LEU A CA 1
ATOM 608 C C . LEU A 1 88 ? 31.932 1.332 -7.169 1.00 78.88 88 LEU A C 1
ATOM 610 O O . LEU A 1 88 ? 32.870 1.470 -6.389 1.00 78.88 88 LEU A O 1
ATOM 614 N N . ARG A 1 89 ? 31.261 0.176 -7.242 1.00 74.06 89 ARG A N 1
ATOM 615 C CA . ARG A 1 89 ? 31.578 -0.990 -6.396 1.00 74.06 89 ARG A CA 1
ATOM 616 C C . ARG A 1 89 ? 32.941 -1.600 -6.721 1.00 74.06 89 ARG A C 1
ATOM 618 O O . ARG A 1 89 ? 33.633 -2.054 -5.811 1.00 74.06 89 ARG A O 1
ATOM 625 N N . LEU A 1 90 ? 33.314 -1.628 -8.000 1.00 77.94 90 LEU A N 1
ATOM 626 C CA . LEU A 1 90 ? 34.612 -2.128 -8.457 1.00 77.94 90 LEU A CA 1
ATOM 627 C C . LEU A 1 90 ? 35.735 -1.149 -8.088 1.00 77.94 90 LEU A C 1
ATOM 629 O O . LEU A 1 90 ? 36.772 -1.590 -7.603 1.00 77.94 90 LEU A O 1
ATOM 633 N N . GLN A 1 91 ? 35.500 0.162 -8.203 1.00 83.25 91 GLN A N 1
ATOM 634 C CA . GLN A 1 91 ? 36.448 1.204 -7.791 1.00 83.25 91 GLN A CA 1
ATOM 635 C C . GLN A 1 91 ? 36.681 1.218 -6.275 1.00 83.25 91 GLN A C 1
ATOM 637 O O . GLN A 1 91 ? 37.825 1.239 -5.833 1.00 83.25 91 GLN A O 1
ATOM 642 N N . LEU A 1 92 ? 35.620 1.125 -5.465 1.00 83.50 92 LEU A N 1
ATOM 643 C CA . LEU A 1 92 ? 35.737 1.068 -4.002 1.00 83.50 92 LEU A CA 1
ATOM 644 C C . LEU A 1 92 ? 36.520 -0.167 -3.534 1.00 83.50 92 LEU A C 1
ATOM 646 O O . LEU A 1 92 ? 37.323 -0.073 -2.608 1.00 83.50 92 LEU A O 1
ATOM 650 N N . ARG A 1 93 ? 36.333 -1.315 -4.200 1.00 79.88 93 ARG A N 1
ATOM 651 C CA . ARG A 1 93 ? 37.117 -2.532 -3.932 1.00 79.88 93 ARG A CA 1
ATOM 652 C C . ARG A 1 93 ? 38.570 -2.402 -4.381 1.00 79.88 93 ARG A C 1
ATOM 654 O O . ARG A 1 93 ? 39.453 -2.831 -3.649 1.00 79.88 93 ARG A O 1
ATOM 661 N N . ALA A 1 94 ? 38.821 -1.794 -5.540 1.00 84.38 94 ALA A N 1
ATOM 662 C CA . ALA A 1 94 ? 40.175 -1.543 -6.034 1.00 84.38 94 ALA A CA 1
ATOM 663 C C . ALA A 1 94 ? 40.965 -0.586 -5.121 1.00 84.38 94 ALA A C 1
ATOM 665 O O . ALA A 1 94 ? 42.173 -0.734 -4.975 1.00 84.38 94 ALA A O 1
ATOM 666 N N . LEU A 1 95 ? 40.277 0.350 -4.462 1.00 85.69 95 LEU A N 1
ATOM 667 C CA . LEU A 1 95 ? 40.849 1.282 -3.484 1.00 85.69 95 LEU A CA 1
ATOM 668 C C . LEU A 1 95 ? 41.026 0.679 -2.076 1.00 85.69 95 LEU A C 1
ATOM 670 O O . LEU A 1 95 ? 41.452 1.382 -1.164 1.00 85.69 95 LEU A O 1
ATOM 674 N N . GLY A 1 96 ? 40.693 -0.601 -1.872 1.00 87.88 96 GLY A N 1
ATOM 675 C CA . GLY A 1 96 ? 40.825 -1.270 -0.574 1.00 87.88 96 GLY A CA 1
ATOM 676 C C . GLY A 1 96 ? 39.828 -0.795 0.489 1.00 87.88 96 GLY A C 1
ATOM 677 O O . GLY A 1 96 ? 40.080 -0.970 1.680 1.00 87.88 96 GLY A O 1
ATOM 678 N N . ALA A 1 97 ? 38.705 -0.188 0.087 1.00 86.31 97 ALA A N 1
ATOM 679 C CA . ALA A 1 97 ? 37.720 0.335 1.028 1.00 86.31 97 ALA A CA 1
ATOM 680 C C . ALA A 1 97 ? 37.092 -0.787 1.867 1.00 86.31 97 ALA A C 1
ATOM 682 O O . ALA A 1 97 ? 36.679 -1.831 1.350 1.00 86.31 97 ALA A O 1
ATOM 683 N N . THR A 1 98 ? 36.959 -0.549 3.171 1.00 87.44 98 THR A N 1
ATOM 684 C CA . THR A 1 98 ? 36.261 -1.477 4.067 1.00 87.44 98 THR A CA 1
ATOM 685 C C . THR A 1 98 ? 34.751 -1.486 3.774 1.00 87.44 98 THR A C 1
ATOM 687 O O . THR A 1 98 ? 34.219 -0.516 3.227 1.00 87.44 98 THR A O 1
ATOM 690 N N . PRO A 1 99 ? 34.004 -2.545 4.144 1.00 78.81 99 PRO A N 1
ATOM 691 C CA . PRO A 1 99 ? 32.567 -2.644 3.856 1.00 78.81 99 PRO A CA 1
ATOM 692 C C . PRO A 1 99 ? 31.746 -1.463 4.390 1.00 78.81 99 PRO A C 1
ATOM 694 O O . PRO A 1 99 ? 30.780 -1.038 3.760 1.00 78.81 99 PRO A O 1
ATOM 697 N N . THR A 1 100 ? 32.153 -0.898 5.527 1.00 80.31 100 THR A N 1
ATOM 698 C CA . THR A 1 100 ? 31.519 0.271 6.145 1.00 80.31 100 THR A CA 1
ATOM 699 C C . THR A 1 100 ? 31.845 1.568 5.404 1.00 80.31 100 THR A C 1
ATOM 701 O O . THR A 1 100 ? 30.953 2.391 5.206 1.00 80.31 100 THR A O 1
ATOM 704 N N . GLN A 1 101 ? 33.080 1.733 4.921 1.00 82.81 101 GLN A N 1
ATOM 705 C CA . GLN A 1 101 ? 33.465 2.862 4.064 1.00 82.81 101 GLN A CA 1
ATOM 706 C C . GLN A 1 101 ? 32.758 2.803 2.707 1.00 82.81 101 GLN A C 1
ATOM 708 O O . GLN A 1 101 ? 32.253 3.817 2.229 1.00 82.81 101 GLN A O 1
ATOM 713 N N . ALA A 1 102 ? 32.666 1.610 2.114 1.00 78.31 102 ALA A N 1
ATOM 714 C CA . ALA A 1 102 ? 31.958 1.389 0.861 1.00 78.31 102 ALA A CA 1
ATOM 715 C C . ALA A 1 102 ? 30.455 1.675 1.003 1.00 78.31 102 ALA A C 1
ATOM 717 O O . ALA A 1 102 ? 29.877 2.326 0.135 1.00 78.31 102 ALA A O 1
ATOM 718 N N . LEU A 1 103 ? 29.837 1.255 2.114 1.00 77.38 103 LEU A N 1
ATOM 719 C CA . LEU A 1 103 ? 28.437 1.558 2.416 1.00 77.38 103 LEU A CA 1
ATOM 720 C C . LEU A 1 103 ? 28.205 3.068 2.560 1.00 77.38 103 LEU A C 1
ATOM 722 O O . LEU A 1 103 ? 27.256 3.601 1.989 1.00 77.38 103 LEU A O 1
ATOM 726 N N . TRP A 1 104 ? 29.082 3.762 3.288 1.00 81.19 104 TRP A N 1
ATOM 727 C CA . TRP A 1 104 ? 28.961 5.202 3.503 1.00 81.19 104 TRP A CA 1
ATOM 728 C C . TRP A 1 104 ? 29.155 6.005 2.211 1.00 81.19 104 TRP A C 1
ATOM 730 O O . TRP A 1 104 ? 28.363 6.904 1.930 1.00 81.19 104 TRP A O 1
ATOM 740 N N . LEU A 1 105 ? 30.150 5.658 1.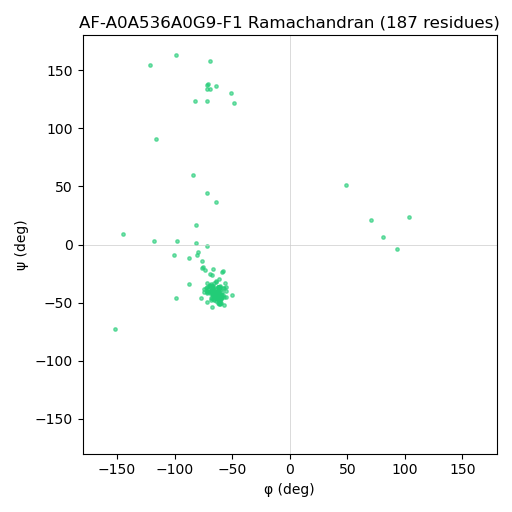382 1.00 78.56 105 LEU A N 1
ATOM 741 C CA . LEU A 1 105 ? 30.350 6.314 0.084 1.00 78.56 105 LEU A CA 1
ATOM 742 C C . LEU A 1 105 ? 29.189 6.044 -0.875 1.00 78.56 105 LEU A C 1
ATOM 744 O O . LEU A 1 105 ? 28.721 6.970 -1.531 1.00 78.56 105 LEU A O 1
ATOM 748 N N . PHE A 1 106 ? 28.680 4.812 -0.915 1.00 78.81 106 PHE A N 1
ATOM 749 C CA . PHE A 1 106 ? 27.524 4.470 -1.739 1.00 78.81 106 PHE A CA 1
ATOM 750 C C . PHE A 1 106 ? 26.279 5.263 -1.318 1.00 78.81 106 PHE A C 1
ATOM 752 O O . PHE A 1 106 ? 25.594 5.829 -2.166 1.00 78.81 106 PHE A O 1
ATOM 759 N N . ALA A 1 107 ? 26.015 5.374 -0.012 1.00 77.75 107 ALA A N 1
ATOM 760 C CA . ALA A 1 107 ? 24.914 6.182 0.513 1.00 77.75 107 ALA A CA 1
ATOM 761 C C . ALA A 1 107 ? 25.074 7.677 0.183 1.00 77.75 107 ALA A C 1
ATOM 763 O O . ALA A 1 107 ? 24.097 8.362 -0.119 1.00 77.75 107 ALA A O 1
ATOM 764 N N . ARG A 1 108 ? 26.311 8.189 0.205 1.00 81.00 108 ARG A N 1
ATOM 765 C CA . ARG A 1 108 ? 26.617 9.591 -0.102 1.00 81.00 108 ARG A CA 1
ATOM 766 C C . ARG A 1 108 ? 26.471 9.919 -1.589 1.00 81.00 108 ARG A C 1
ATOM 768 O O . ARG A 1 108 ? 26.059 11.036 -1.919 1.00 81.00 108 ARG A O 1
ATOM 775 N N . GLU A 1 109 ? 26.770 8.964 -2.463 1.00 82.44 109 GLU A N 1
ATOM 776 C CA . GLU A 1 109 ? 26.565 9.084 -3.910 1.00 82.44 109 GLU A CA 1
ATOM 777 C C . GLU A 1 109 ? 25.079 8.952 -4.270 1.00 82.44 109 GLU A C 1
ATOM 779 O O . GLU A 1 109 ? 24.532 9.758 -5.019 1.00 82.44 109 GLU A O 1
ATOM 784 N N . ALA A 1 110 ? 24.374 8.027 -3.615 1.00 79.69 110 ALA A N 1
ATOM 785 C CA . ALA A 1 110 ? 22.937 7.832 -3.776 1.00 79.69 110 ALA A CA 1
ATOM 786 C C . ALA A 1 110 ? 22.075 8.951 -3.158 1.00 79.69 110 ALA A C 1
ATOM 788 O O . ALA A 1 110 ? 20.854 8.904 -3.280 1.00 79.69 110 ALA A O 1
ATOM 789 N N . ARG A 1 111 ? 22.659 9.973 -2.511 1.00 81.12 111 ARG A N 1
ATOM 790 C CA . ARG A 1 111 ? 21.912 10.986 -1.738 1.00 81.12 111 ARG A CA 1
ATOM 791 C C . ARG A 1 111 ? 20.829 11.703 -2.545 1.00 81.12 111 ARG A C 1
ATOM 793 O O . ARG A 1 111 ? 19.726 11.880 -2.048 1.00 81.12 111 ARG A O 1
ATOM 800 N N . LEU A 1 112 ? 21.135 12.122 -3.775 1.00 77.75 112 LEU A N 1
ATOM 801 C CA . LEU A 1 112 ? 20.195 12.873 -4.610 1.00 77.75 112 LEU A CA 1
ATOM 802 C C . LEU A 1 112 ? 19.067 11.953 -5.104 1.00 77.75 112 LEU A C 1
ATOM 804 O O . LEU A 1 112 ? 17.911 12.288 -4.862 1.00 77.75 112 LEU A O 1
ATOM 808 N N . PRO A 1 113 ? 19.364 10.763 -5.664 1.00 74.06 113 PRO A N 1
ATOM 809 C CA . PRO A 1 113 ? 18.338 9.772 -5.974 1.00 74.06 113 PRO A CA 1
ATOM 810 C C . PRO A 1 113 ? 17.465 9.367 -4.775 1.00 74.06 113 PRO A C 1
ATOM 812 O O . PRO A 1 113 ? 16.251 9.242 -4.914 1.00 74.06 113 PRO A O 1
ATOM 815 N N . ILE A 1 114 ? 18.057 9.204 -3.587 1.00 75.94 114 ILE A N 1
ATOM 816 C CA . ILE A 1 114 ? 17.334 8.882 -2.347 1.00 75.94 114 ILE A CA 1
ATOM 817 C C . ILE A 1 114 ? 16.420 10.036 -1.933 1.00 75.94 114 ILE A C 1
ATOM 819 O O . ILE A 1 114 ? 15.277 9.790 -1.561 1.00 75.94 114 ILE A O 1
ATOM 823 N N . LEU A 1 115 ? 16.883 11.287 -2.014 1.00 75.81 115 LEU A N 1
ATOM 824 C CA . LEU A 1 115 ? 16.053 12.455 -1.712 1.00 75.81 115 LEU A CA 1
ATOM 825 C C . LEU A 1 115 ? 14.881 12.571 -2.691 1.00 75.81 115 LEU A C 1
ATOM 827 O O . LEU A 1 115 ? 13.752 12.781 -2.260 1.00 75.81 115 LEU A O 1
ATOM 831 N N . THR A 1 116 ? 15.111 12.360 -3.987 1.00 71.56 116 THR A N 1
ATOM 832 C CA . THR A 1 116 ? 14.037 12.332 -4.989 1.00 71.56 116 THR A CA 1
ATOM 833 C C . THR A 1 116 ? 13.047 11.196 -4.719 1.00 71.56 116 THR A C 1
ATOM 835 O O . THR A 1 116 ? 11.839 11.411 -4.797 1.00 71.56 116 THR A O 1
ATOM 838 N N . ALA A 1 117 ? 13.533 10.015 -4.326 1.00 69.69 117 ALA A N 1
ATOM 839 C CA . ALA A 1 117 ? 12.694 8.889 -3.924 1.00 69.69 117 ALA A CA 1
ATOM 840 C C . ALA A 1 117 ? 11.858 9.179 -2.677 1.00 69.69 117 ALA A C 1
ATOM 842 O O . ALA A 1 117 ? 10.669 8.866 -2.639 1.00 69.69 117 ALA A O 1
ATOM 843 N N . ALA A 1 118 ? 12.470 9.806 -1.674 1.00 71.56 118 ALA A N 1
ATOM 844 C CA . ALA A 1 118 ? 11.807 10.192 -0.441 1.00 71.56 118 ALA A CA 1
ATOM 845 C C . ALA A 1 118 ? 10.731 11.253 -0.698 1.00 71.56 118 ALA A C 1
ATOM 847 O O . ALA A 1 118 ? 9.620 11.111 -0.200 1.00 71.56 118 ALA A O 1
ATOM 848 N N . MET A 1 119 ? 11.020 12.274 -1.512 1.00 72.06 119 MET A N 1
ATOM 849 C CA . MET A 1 119 ? 10.050 13.317 -1.865 1.00 72.06 119 MET A CA 1
ATOM 850 C C . MET A 1 119 ? 8.880 12.766 -2.685 1.00 72.06 119 MET A C 1
ATOM 852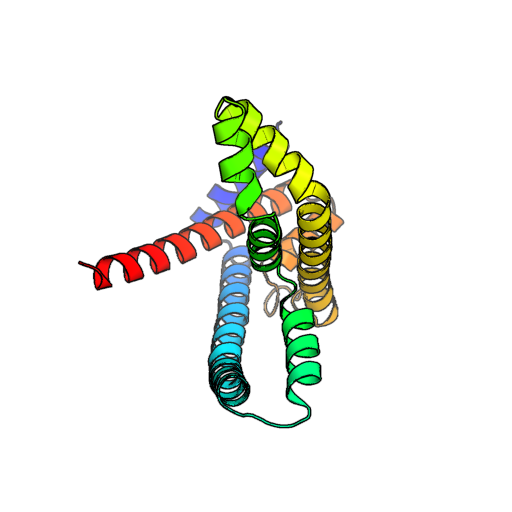 O O . MET A 1 119 ? 7.731 13.087 -2.387 1.00 72.06 119 MET A O 1
ATOM 856 N N . ALA A 1 120 ? 9.152 11.911 -3.676 1.00 67.81 120 ALA A N 1
ATOM 857 C CA . ALA A 1 120 ? 8.112 11.248 -4.462 1.00 67.81 120 ALA A CA 1
ATOM 858 C C . ALA A 1 120 ? 7.228 10.363 -3.572 1.00 67.81 120 ALA A C 1
ATOM 860 O O . ALA A 1 120 ? 6.002 10.456 -3.604 1.00 67.81 120 ALA A O 1
ATOM 861 N N . GLY A 1 121 ? 7.864 9.578 -2.701 1.00 68.75 121 GLY A N 1
ATOM 862 C CA . GLY A 1 121 ? 7.161 8.710 -1.778 1.00 68.75 121 GLY A CA 1
ATOM 863 C C . GLY A 1 121 ? 6.325 9.444 -0.736 1.00 68.75 121 GLY A C 1
ATOM 864 O O . GLY A 1 121 ? 5.191 9.057 -0.471 1.00 68.75 121 GLY A O 1
ATOM 865 N N . PHE A 1 122 ? 6.856 10.529 -0.182 1.00 70.62 122 PHE A N 1
ATOM 866 C CA . PHE A 1 122 ? 6.146 11.399 0.749 1.00 70.62 122 PHE A CA 1
ATOM 867 C C . PHE A 1 122 ? 4.928 12.057 0.092 1.00 70.62 122 PHE A C 1
ATOM 869 O O . PHE A 1 122 ? 3.843 12.047 0.670 1.00 70.62 122 PHE A O 1
ATOM 876 N N . GLY A 1 123 ? 5.082 12.561 -1.138 1.00 68.38 123 GLY A N 1
ATOM 877 C CA . GLY A 1 123 ? 3.975 13.114 -1.9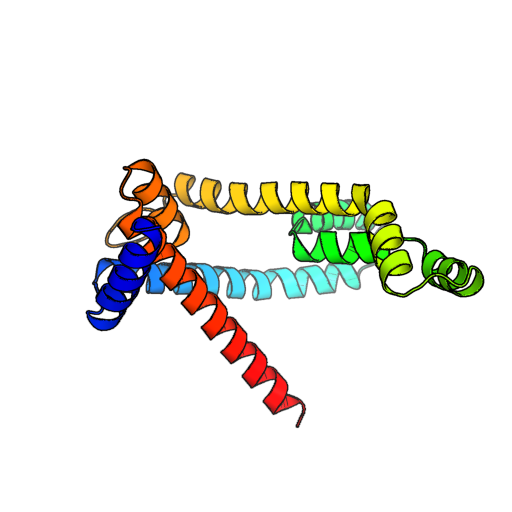18 1.00 68.38 123 GLY A CA 1
ATOM 878 C C . GLY A 1 123 ? 2.870 12.089 -2.174 1.00 68.38 123 GLY A C 1
ATOM 879 O O . GLY A 1 123 ? 1.697 12.406 -1.994 1.00 68.38 123 GLY A O 1
ATOM 880 N N . ALA A 1 124 ? 3.236 10.849 -2.514 1.00 69.44 124 ALA A N 1
ATOM 881 C CA . ALA A 1 124 ? 2.280 9.764 -2.728 1.00 69.44 124 ALA A CA 1
ATOM 882 C C . ALA A 1 124 ? 1.507 9.407 -1.445 1.00 69.44 124 ALA A C 1
ATOM 884 O O . ALA A 1 124 ? 0.279 9.377 -1.461 1.00 69.44 124 ALA A O 1
ATOM 885 N N . VAL A 1 125 ? 2.211 9.215 -0.323 1.00 68.50 125 VAL A N 1
ATOM 886 C CA . VAL A 1 125 ? 1.594 8.858 0.968 1.00 68.50 125 VAL A CA 1
ATOM 887 C C . VAL A 1 125 ? 0.666 9.967 1.477 1.00 68.50 125 VAL A C 1
ATOM 889 O O . VAL A 1 125 ? -0.441 9.690 1.936 1.00 68.50 125 VAL A O 1
ATOM 892 N N . ILE A 1 126 ? 1.074 11.237 1.365 1.00 67.31 126 ILE A N 1
ATOM 893 C CA . ILE A 1 126 ? 0.220 12.372 1.751 1.00 67.31 126 ILE A CA 1
ATOM 894 C C . ILE A 1 126 ? -0.998 12.477 0.842 1.00 67.31 126 ILE A C 1
ATOM 896 O O . ILE A 1 126 ? -2.109 12.702 1.326 1.00 67.31 126 ILE A O 1
ATOM 900 N N . SER A 1 127 ? -0.802 12.312 -0.467 1.00 71.25 127 SER A N 1
ATOM 901 C CA . SER A 1 127 ? -1.896 12.380 -1.430 1.00 71.25 127 SER A CA 1
ATOM 902 C C . SER A 1 127 ? -2.917 11.268 -1.209 1.00 71.25 127 SER A C 1
ATOM 904 O O . SER A 1 127 ? -4.095 11.500 -1.446 1.00 71.25 127 SER A O 1
ATOM 906 N N . GLU A 1 128 ? -2.508 10.089 -0.743 1.00 80.06 128 GLU A N 1
ATOM 907 C CA . GLU A 1 128 ? -3.414 8.969 -0.474 1.00 80.06 128 GLU A CA 1
ATOM 908 C C . GLU A 1 128 ? -4.346 9.258 0.711 1.00 80.06 128 GLU A C 1
ATOM 910 O O . GLU A 1 128 ? -5.567 9.111 0.604 1.00 80.06 128 GLU A O 1
ATOM 915 N N . ILE A 1 129 ? -3.787 9.744 1.824 1.00 82.75 129 ILE A N 1
ATOM 916 C CA . ILE A 1 129 ? -4.572 10.110 3.012 1.00 82.75 129 ILE A CA 1
ATOM 917 C C . ILE A 1 129 ? -5.466 11.317 2.695 1.00 82.75 129 ILE A C 1
ATOM 919 O O . ILE A 1 129 ? -6.652 11.315 3.024 1.00 82.75 129 ILE A O 1
ATOM 923 N N . GLY A 1 130 ? -4.922 12.326 2.007 1.00 80.19 130 GLY A N 1
ATOM 924 C CA . GLY A 1 130 ? -5.659 13.521 1.598 1.00 80.19 130 GLY A CA 1
ATOM 925 C C . GLY A 1 130 ? -6.807 13.213 0.636 1.00 80.19 130 GLY A C 1
ATOM 926 O O . GLY A 1 130 ? -7.930 13.656 0.868 1.00 80.19 130 GLY A O 1
ATOM 927 N N . ALA A 1 131 ? -6.562 12.402 -0.396 1.00 84.62 131 ALA A N 1
ATOM 928 C CA . ALA A 1 131 ? -7.600 11.979 -1.333 1.00 84.62 131 ALA A CA 1
ATOM 929 C C . ALA A 1 131 ? -8.697 11.178 -0.622 1.00 84.62 131 ALA A C 1
ATOM 931 O O . ALA A 1 131 ? -9.879 11.440 -0.829 1.00 84.62 131 ALA A O 1
ATOM 932 N N . SER A 1 132 ? -8.321 10.265 0.277 1.00 86.94 132 SER A N 1
ATOM 933 C CA . SER A 1 132 ? -9.283 9.470 1.049 1.00 86.94 132 SER A CA 1
ATOM 934 C C . SER A 1 132 ? -10.163 10.343 1.954 1.00 86.94 132 SER A C 1
ATOM 936 O O . SER A 1 132 ? -11.369 10.116 2.051 1.00 86.94 132 SER A O 1
ATOM 938 N N . LEU A 1 133 ? -9.594 11.379 2.580 1.00 87.12 133 LEU A N 1
ATOM 939 C CA . LEU A 1 133 ? -10.357 12.347 3.376 1.00 87.12 133 LEU A CA 1
ATOM 940 C C . LEU A 1 133 ? -11.288 13.216 2.514 1.00 87.12 133 LEU A C 1
ATOM 942 O O . LEU A 1 133 ? -12.413 13.475 2.933 1.00 87.12 133 LEU A O 1
ATOM 946 N N . MET A 1 134 ? -10.853 13.639 1.321 1.00 87.38 134 MET A N 1
ATOM 947 C CA . MET A 1 134 ? -11.650 14.468 0.402 1.00 87.38 134 MET A CA 1
ATOM 948 C C . MET A 1 134 ? -12.814 13.709 -0.245 1.00 87.38 134 MET A C 1
ATOM 950 O O . MET A 1 134 ? -13.887 14.277 -0.422 1.00 87.38 134 MET A O 1
ATOM 954 N N . VAL A 1 135 ? -12.609 12.437 -0.599 1.00 84.56 135 VAL A N 1
ATOM 955 C CA . VAL A 1 135 ? -13.632 11.585 -1.234 1.00 84.56 135 VAL A CA 1
ATOM 956 C C . VAL A 1 135 ? -14.680 11.106 -0.221 1.00 84.56 135 VAL A C 1
ATOM 958 O O . 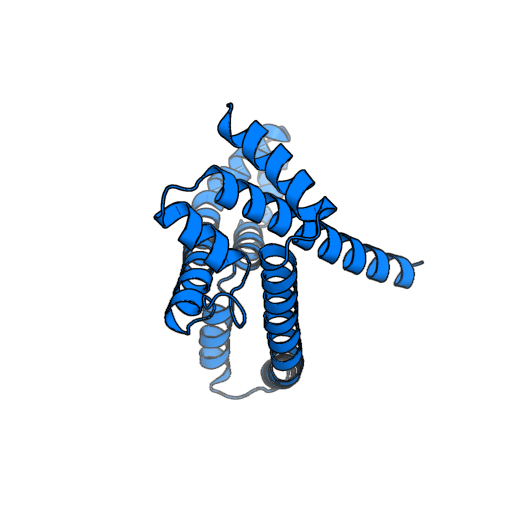VAL A 1 135 ? -15.796 10.769 -0.606 1.00 84.56 135 VAL A O 1
ATOM 961 N N . GLY A 1 136 ? -14.358 11.135 1.077 1.00 83.12 136 GLY A N 1
ATOM 962 C CA . GLY A 1 136 ? -15.303 10.823 2.148 1.00 83.12 136 GLY A CA 1
ATOM 963 C C . GLY A 1 136 ? -15.120 9.445 2.782 1.00 83.12 136 GLY A C 1
ATOM 964 O O . GLY A 1 136 ? -16.061 8.945 3.393 1.00 83.12 136 GLY A O 1
ATOM 965 N N . CYS A 1 137 ? -13.925 8.843 2.712 1.00 87.88 137 CYS A N 1
ATOM 966 C CA . CYS A 1 137 ? -13.573 7.581 3.388 1.00 87.88 137 CYS A CA 1
ATOM 967 C C . CYS A 1 137 ? -13.422 7.756 4.912 1.00 87.88 137 CYS A C 1
ATOM 969 O O . CYS A 1 137 ? -12.429 7.341 5.514 1.00 87.88 137 CYS A O 1
ATOM 971 N N . ASN A 1 138 ? -14.349 8.474 5.544 1.00 90.81 138 ASN A N 1
ATOM 972 C CA . ASN A 1 138 ? -14.212 8.961 6.910 1.00 90.81 138 ASN A CA 1
ATOM 973 C C . ASN A 1 138 ? -15.529 8.975 7.707 1.00 90.81 138 ASN A C 1
ATOM 975 O O . ASN A 1 138 ? -15.588 9.511 8.821 1.00 90.81 138 ASN A O 1
ATOM 979 N N . VAL A 1 139 ? -16.592 8.382 7.165 1.00 89.19 139 VAL A N 1
ATOM 980 C CA . VAL A 1 139 ? -17.891 8.293 7.838 1.00 89.19 139 VAL A CA 1
ATOM 981 C C . VAL A 1 139 ? -17.872 7.114 8.809 1.00 89.19 139 VAL A C 1
ATOM 983 O O . VAL A 1 139 ? -17.579 5.991 8.409 1.00 89.19 139 VAL A O 1
ATOM 986 N N . LYS A 1 140 ? -18.148 7.383 10.093 1.00 86.31 140 LYS A N 1
ATOM 987 C CA . LYS A 1 140 ? -18.285 6.341 11.123 1.00 86.31 140 LYS A CA 1
ATOM 988 C C . LYS A 1 140 ? -19.561 5.539 10.852 1.00 86.31 140 LYS A C 1
ATOM 990 O O . LYS A 1 140 ? -20.600 6.161 10.657 1.00 86.31 140 LYS A O 1
ATOM 995 N N . GLY A 1 141 ? -19.503 4.218 10.913 1.00 82.19 141 GLY A N 1
ATOM 996 C CA . GLY A 1 141 ? -20.618 3.324 10.601 1.00 82.19 141 GLY A CA 1
ATOM 997 C C . GLY A 1 141 ? -20.659 2.827 9.151 1.00 82.19 141 GLY A C 1
ATOM 998 O O . GLY A 1 141 ? -21.571 2.071 8.829 1.00 82.19 141 GLY A O 1
ATOM 999 N N . ASP A 1 142 ? -19.757 3.277 8.270 1.00 85.44 142 ASP A N 1
ATOM 1000 C CA . ASP A 1 142 ? -19.912 3.091 6.821 1.00 85.44 142 ASP A CA 1
ATOM 1001 C C . ASP A 1 142 ? -18.574 3.019 6.055 1.00 85.44 142 ASP A C 1
ATOM 1003 O O . ASP A 1 142 ? -18.140 1.951 5.625 1.00 85.44 142 ASP A O 1
ATOM 1007 N N . THR A 1 143 ? -17.874 4.149 5.894 1.00 89.69 143 THR A N 1
ATOM 1008 C CA . THR A 1 143 ? -16.765 4.279 4.923 1.00 89.69 143 THR A CA 1
ATOM 1009 C C . THR A 1 143 ? -15.406 4.577 5.549 1.00 89.69 143 THR A C 1
ATOM 1011 O O . THR A 1 143 ? -14.426 4.814 4.835 1.00 89.69 143 THR A O 1
ATOM 1014 N N . ARG A 1 144 ? -15.320 4.633 6.880 1.00 92.44 144 ARG A N 1
ATOM 1015 C CA . ARG A 1 144 ? -14.093 5.030 7.573 1.00 92.44 144 ARG A CA 1
ATOM 1016 C C . ARG A 1 144 ? -13.025 3.948 7.465 1.00 92.44 144 ARG A C 1
ATOM 1018 O O . ARG A 1 144 ? -13.220 2.833 7.922 1.00 92.44 144 ARG A O 1
ATOM 1025 N N . ILE A 1 145 ? -11.862 4.310 6.934 1.00 92.94 145 ILE A N 1
ATOM 1026 C CA . ILE A 1 145 ? -10.683 3.436 6.884 1.00 92.94 145 ILE A CA 1
ATOM 1027 C C . ILE A 1 145 ? -9.700 3.759 8.020 1.00 92.94 145 ILE A C 1
ATOM 1029 O O . ILE A 1 145 ? -9.752 4.825 8.634 1.00 92.94 145 ILE A O 1
ATOM 1033 N N . LEU A 1 146 ? -8.775 2.841 8.311 1.00 90.94 146 LEU A N 1
ATOM 1034 C CA . LEU A 1 146 ? -7.834 2.965 9.432 1.00 90.94 146 LEU A CA 1
ATOM 1035 C C . LEU A 1 146 ? -6.959 4.226 9.327 1.00 90.94 146 LEU A C 1
ATOM 1037 O O . LEU A 1 146 ? -6.750 4.920 10.318 1.00 90.94 146 LEU A O 1
ATOM 1041 N N . THR A 1 147 ? -6.476 4.566 8.131 1.00 90.75 147 THR A N 1
ATOM 1042 C CA . THR A 1 147 ? -5.588 5.722 7.903 1.00 90.75 147 THR A CA 1
ATOM 1043 C C . THR A 1 147 ? -6.287 7.068 8.119 1.00 90.75 147 THR A C 1
ATOM 1045 O O . THR A 1 147 ? -5.715 7.982 8.724 1.00 90.75 147 THR A O 1
ATOM 1048 N N . THR A 1 148 ? -7.542 7.195 7.679 1.00 91.88 148 THR A N 1
ATOM 1049 C CA . THR A 1 148 ? -8.356 8.398 7.903 1.00 91.88 148 THR A CA 1
ATOM 1050 C C . THR A 1 148 ? -8.791 8.509 9.361 1.00 91.88 148 THR A C 1
ATOM 1052 O O . THR A 1 148 ? -8.744 9.608 9.915 1.00 91.88 148 THR A O 1
ATOM 1055 N N . ALA A 1 149 ? -9.098 7.387 10.022 1.00 91.50 149 ALA A N 1
ATOM 1056 C CA . ALA A 1 149 ? -9.378 7.346 11.456 1.00 91.50 149 ALA A CA 1
ATOM 1057 C C . ALA A 1 149 ? -8.182 7.835 12.291 1.00 91.50 149 ALA A C 1
ATOM 1059 O O . ALA A 1 149 ? -8.348 8.709 13.137 1.00 91.50 149 ALA A O 1
ATOM 1060 N N . ILE A 1 150 ? -6.964 7.358 12.005 1.00 92.06 150 ILE A N 1
ATOM 1061 C CA . ILE A 1 150 ? -5.739 7.806 12.695 1.00 92.06 150 ILE A CA 1
ATOM 1062 C C . ILE A 1 150 ? -5.565 9.323 12.566 1.00 92.06 150 ILE A C 1
ATOM 1064 O O . ILE A 1 150 ? -5.275 10.008 13.549 1.00 92.06 150 ILE A O 1
ATOM 1068 N N . THR A 1 151 ? -5.767 9.860 11.362 1.00 91.25 151 THR A N 1
ATOM 1069 C CA . THR A 1 151 ? -5.591 11.293 11.094 1.00 91.25 151 THR A CA 1
ATOM 1070 C C . THR A 1 151 ? -6.666 12.129 11.792 1.00 91.25 151 THR A C 1
ATOM 1072 O O . THR A 1 151 ? -6.353 13.172 12.364 1.00 91.25 151 THR A O 1
ATOM 1075 N N . LEU A 1 152 ? -7.916 11.655 11.814 1.00 90.75 152 LEU A N 1
ATOM 1076 C CA . LEU A 1 152 ? -8.996 12.291 12.566 1.00 90.75 152 LEU A CA 1
ATOM 1077 C C . LEU A 1 152 ? -8.722 12.333 14.070 1.00 90.75 152 LEU A C 1
ATOM 1079 O O . LEU A 1 152 ? -8.865 13.390 14.677 1.00 90.75 152 LEU A O 1
ATOM 1083 N N . GLU A 1 153 ? -8.362 11.200 14.675 1.00 90.81 153 GLU A N 1
ATOM 1084 C CA . GLU A 1 153 ? -8.135 11.129 16.123 1.00 90.81 153 GLU A CA 1
ATOM 1085 C C . GLU A 1 153 ? -6.911 11.958 16.531 1.00 90.81 153 GLU A C 1
ATOM 1087 O O . GLU A 1 153 ? -6.946 12.675 17.530 1.00 90.81 153 GLU A O 1
ATOM 1092 N N . THR A 1 154 ? -5.874 11.990 15.687 1.00 91.12 154 THR A N 1
ATOM 1093 C CA . THR A 1 154 ? -4.733 12.903 15.858 1.00 91.12 154 THR A CA 1
ATOM 1094 C C . THR A 1 154 ? -5.175 14.371 15.800 1.00 91.12 154 THR A C 1
ATOM 1096 O O . THR A 1 154 ? -4.744 15.176 16.623 1.00 91.12 154 THR A O 1
ATOM 1099 N N . GLY A 1 155 ? -6.068 14.729 14.870 1.00 89.75 155 GLY A N 1
ATOM 1100 C CA . GLY A 1 155 ? -6.610 16.086 14.737 1.00 89.75 155 GLY A CA 1
ATOM 1101 C C . GLY A 1 155 ? -7.507 16.524 15.901 1.00 89.75 155 GLY A C 1
ATOM 1102 O O . GLY A 1 155 ? -7.589 17.715 16.190 1.00 89.75 155 GLY A O 1
ATOM 1103 N N . LYS A 1 156 ? -8.140 15.574 16.600 1.00 90.44 156 LYS A N 1
ATOM 1104 C CA . LYS A 1 156 ? -8.919 15.821 17.827 1.00 90.44 156 LYS A CA 1
ATOM 1105 C C . LYS A 1 156 ? -8.054 15.946 19.087 1.00 90.44 156 LYS A C 1
ATOM 1107 O O . LYS A 1 156 ? -8.577 16.312 20.133 1.00 90.44 156 LYS A O 1
ATOM 1112 N N . GLY A 1 157 ? -6.757 15.638 19.003 1.00 89.75 157 GLY A N 1
ATOM 1113 C CA . GLY A 1 157 ? -5.861 15.559 20.161 1.00 89.75 157 GLY A CA 1
ATOM 1114 C C . GLY A 1 157 ? -5.942 14.235 20.935 1.00 89.75 157 GLY A C 1
ATOM 1115 O O . GLY A 1 157 ? -5.279 14.085 21.958 1.00 89.75 157 GLY A O 1
ATOM 1116 N N . GLU A 1 158 ? -6.691 13.251 20.432 1.00 88.62 158 GLU A N 1
ATOM 1117 C CA . GLU A 1 158 ? -6.865 11.914 21.018 1.00 88.62 158 GLU A CA 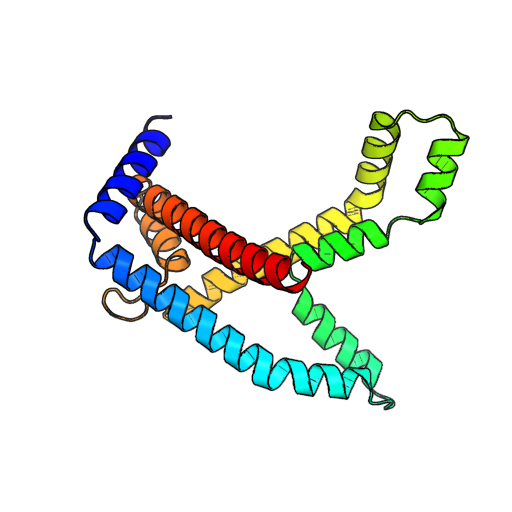1
ATOM 1118 C C . GLU A 1 158 ? -5.719 10.978 20.593 1.00 88.62 158 GLU A C 1
ATOM 1120 O O . GLU A 1 158 ? -5.902 9.940 19.947 1.00 88.62 158 GLU A O 1
ATOM 1125 N N . PHE A 1 159 ? -4.486 11.358 20.943 1.00 88.81 159 PHE A N 1
ATOM 1126 C CA . PHE A 1 159 ? -3.278 10.652 20.505 1.00 88.81 159 PHE A CA 1
ATOM 1127 C C . PHE A 1 159 ? -3.217 9.194 20.981 1.00 88.81 159 PHE A C 1
ATOM 1129 O O . PHE A 1 159 ? -2.640 8.361 20.287 1.00 88.81 159 PHE A O 1
ATOM 1136 N N . GLY A 1 160 ? -3.818 8.863 22.131 1.00 88.44 160 GLY A N 1
ATOM 1137 C CA . GLY A 1 160 ? -3.874 7.486 22.636 1.00 88.44 160 GLY A CA 1
ATOM 1138 C C . GLY A 1 160 ? -4.601 6.552 21.665 1.00 88.44 160 GLY A C 1
ATOM 1139 O O . GLY A 1 160 ? -4.038 5.547 21.227 1.00 88.44 160 GLY A O 1
ATOM 1140 N N . THR A 1 161 ? -5.806 6.944 21.247 1.00 88.00 161 THR A N 1
ATOM 1141 C CA . THR A 1 161 ? -6.610 6.213 20.257 1.00 88.00 161 THR A CA 1
ATOM 1142 C C . THR A 1 161 ? -5.927 6.191 18.889 1.00 88.00 161 THR A C 1
ATOM 1144 O O . THR A 1 161 ? -5.886 5.149 18.234 1.00 88.00 161 THR A O 1
ATOM 1147 N N . ALA A 1 162 ? -5.327 7.307 18.463 1.00 90.56 162 ALA A N 1
ATOM 1148 C CA . ALA A 1 162 ? -4.602 7.374 17.194 1.00 90.56 162 ALA A CA 1
ATOM 1149 C C . ALA A 1 162 ? -3.407 6.402 17.145 1.00 90.56 162 ALA A C 1
ATOM 1151 O O . ALA A 1 162 ? -3.225 5.689 16.156 1.00 90.56 162 ALA A O 1
ATOM 1152 N N . ILE A 1 163 ? -2.619 6.327 18.225 1.00 91.25 163 ILE A N 1
ATOM 1153 C CA . ILE A 1 163 ? -1.509 5.372 18.355 1.00 91.25 163 ILE A CA 1
ATOM 1154 C C . ILE A 1 163 ? -2.042 3.937 18.351 1.00 91.25 163 ILE A C 1
ATOM 1156 O O . ILE A 1 163 ? -1.471 3.085 17.669 1.00 91.25 163 ILE A O 1
ATOM 1160 N N . ALA A 1 164 ? -3.145 3.671 19.056 1.00 90.94 164 ALA A N 1
ATOM 1161 C CA . ALA A 1 164 ? -3.745 2.343 19.103 1.00 90.94 164 ALA A CA 1
ATOM 1162 C C . ALA A 1 164 ? -4.172 1.850 17.709 1.00 90.94 164 ALA A C 1
ATOM 1164 O O . ALA A 1 164 ? -3.787 0.758 17.283 1.00 90.94 164 ALA A O 1
ATOM 1165 N N . LEU A 1 165 ? -4.891 2.688 16.955 1.00 91.44 165 LEU A N 1
ATOM 1166 C CA . LEU A 1 165 ? -5.277 2.411 15.568 1.00 91.44 165 LEU A CA 1
ATOM 1167 C C . LEU A 1 165 ? -4.057 2.246 14.649 1.00 91.44 165 LEU A C 1
ATOM 1169 O O . LEU A 1 165 ? -4.060 1.383 13.771 1.00 91.44 165 LEU A O 1
ATOM 1173 N N . GLY A 1 166 ? -2.990 3.020 14.872 1.00 91.25 166 GLY A N 1
ATOM 1174 C CA . GLY A 1 166 ? -1.723 2.881 14.151 1.00 91.25 166 GLY A CA 1
ATOM 1175 C C . GLY A 1 166 ? -1.039 1.530 14.384 1.00 91.25 166 GLY A C 1
ATOM 1176 O O . GLY A 1 166 ? -0.572 0.901 13.434 1.00 91.25 166 GLY A O 1
ATOM 1177 N N . ILE A 1 167 ? -1.025 1.043 15.628 1.00 91.69 167 ILE A N 1
ATOM 1178 C CA . ILE A 1 167 ? -0.504 -0.288 15.974 1.00 91.69 167 ILE A CA 1
ATOM 1179 C C . ILE A 1 167 ? -1.343 -1.384 15.307 1.00 91.69 167 ILE A C 1
ATOM 1181 O O . ILE A 1 167 ? -0.780 -2.319 14.736 1.00 91.69 167 ILE A O 1
ATOM 1185 N N . ILE A 1 168 ? -2.674 -1.250 15.319 1.00 91.62 168 ILE A N 1
ATOM 1186 C CA . ILE A 1 168 ? -3.592 -2.183 14.647 1.00 91.62 168 ILE A CA 1
ATOM 1187 C C . ILE A 1 168 ? -3.316 -2.229 13.140 1.00 91.62 168 ILE A C 1
ATOM 1189 O O . ILE A 1 168 ? -3.194 -3.314 12.569 1.00 91.62 168 ILE A O 1
ATOM 1193 N N . LEU A 1 169 ? -3.162 -1.069 12.495 1.00 91.12 169 LEU A N 1
ATOM 1194 C CA . LEU A 1 169 ? -2.835 -0.984 11.072 1.00 91.12 169 LEU A CA 1
ATOM 1195 C C . LEU A 1 169 ? -1.498 -1.672 10.756 1.00 91.12 169 LEU A C 1
ATOM 1197 O O . LEU A 1 169 ? -1.420 -2.450 9.807 1.00 91.12 169 LEU A O 1
ATOM 1201 N N . LEU A 1 170 ? -0.457 -1.434 11.558 1.00 90.81 170 LEU A N 1
ATOM 1202 C CA . LEU A 1 170 ? 0.843 -2.092 11.386 1.00 90.81 170 LEU A CA 1
ATOM 1203 C C . LEU A 1 170 ? 0.745 -3.615 11.535 1.00 90.81 170 LEU A C 1
ATOM 1205 O O . LEU A 1 170 ? 1.316 -4.347 10.724 1.00 90.81 170 LEU A O 1
ATOM 1209 N N . ALA A 1 171 ? 0.006 -4.095 12.536 1.00 90.62 171 ALA A N 1
ATOM 1210 C CA . ALA A 1 171 ? -0.221 -5.521 12.744 1.00 90.62 171 ALA A CA 1
ATOM 1211 C C . ALA A 1 171 ? -0.958 -6.156 11.554 1.00 90.62 171 ALA A C 1
ATOM 1213 O O . ALA A 1 171 ? -0.550 -7.217 11.080 1.00 90.62 171 ALA A O 1
ATOM 1214 N N . LEU A 1 172 ? -1.986 -5.484 11.025 1.00 89.62 172 LEU A N 1
ATOM 1215 C CA . LEU A 1 172 ? -2.711 -5.919 9.830 1.00 89.62 172 LEU A CA 1
ATOM 1216 C C . LEU A 1 172 ? -1.779 -6.027 8.619 1.00 89.62 172 LEU A C 1
ATOM 1218 O O . LEU A 1 172 ? -1.753 -7.060 7.952 1.00 89.62 172 LEU A O 1
ATOM 1222 N N . VAL A 1 173 ? -0.997 -4.980 8.344 1.00 89.81 173 VAL A N 1
ATOM 1223 C CA . VAL A 1 173 ? -0.048 -4.957 7.220 1.00 89.81 173 VAL A CA 1
ATOM 1224 C C . VAL A 1 173 ? 0.957 -6.099 7.343 1.00 89.81 173 VAL A C 1
ATOM 1226 O O . VAL A 1 173 ? 1.210 -6.808 6.368 1.00 89.81 173 VAL A O 1
ATOM 1229 N N . PHE A 1 174 ? 1.501 -6.316 8.541 1.00 91.88 174 PHE A N 1
ATOM 1230 C CA . PHE A 1 174 ? 2.428 -7.412 8.789 1.00 91.88 174 PHE A CA 1
ATOM 1231 C C . PHE A 1 174 ? 1.769 -8.778 8.571 1.00 91.88 174 PHE A C 1
ATOM 1233 O O . PHE A 1 174 ? 2.354 -9.629 7.906 1.00 91.88 174 PHE A O 1
ATOM 1240 N N . ALA A 1 175 ? 0.548 -8.982 9.070 1.00 90.12 175 ALA A N 1
ATOM 1241 C CA . ALA A 1 175 ? -0.192 -10.230 8.905 1.00 90.12 175 ALA A CA 1
ATOM 1242 C C . ALA A 1 175 ? -0.482 -10.536 7.430 1.00 90.12 175 ALA A C 1
ATOM 1244 O O . ALA A 1 175 ? -0.220 -11.647 6.967 1.00 90.12 175 ALA A O 1
ATOM 1245 N N . VAL A 1 176 ? -0.958 -9.543 6.671 1.00 89.56 176 VAL A N 1
ATOM 1246 C CA . VAL A 1 176 ? -1.203 -9.681 5.230 1.00 89.56 176 VAL A CA 1
ATOM 1247 C C . VAL A 1 176 ? 0.098 -10.006 4.495 1.00 89.56 176 VAL A C 1
ATOM 1249 O O . VAL A 1 176 ? 0.130 -10.948 3.707 1.00 89.56 176 VAL A O 1
ATOM 1252 N N . ASN A 1 177 ? 1.188 -9.290 4.785 1.00 88.81 177 ASN A N 1
ATOM 1253 C CA . ASN A 1 177 ? 2.480 -9.52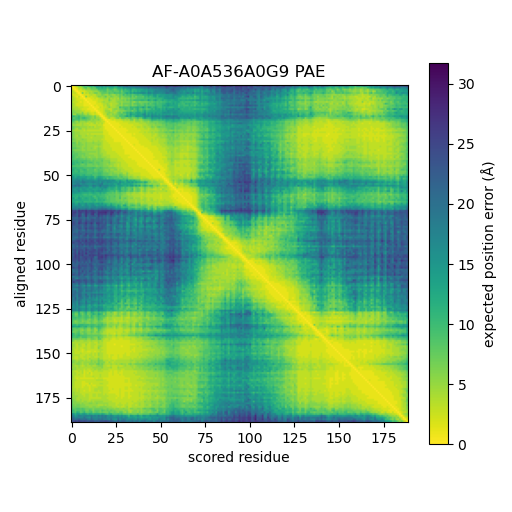1 4.136 1.00 88.81 177 ASN A CA 1
ATOM 1254 C C . ASN A 1 177 ? 3.099 -10.884 4.499 1.00 88.81 177 ASN A C 1
ATOM 1256 O O . ASN A 1 177 ? 3.693 -11.558 3.658 1.00 88.81 177 ASN A O 1
ATOM 1260 N N . ALA A 1 178 ? 2.952 -11.324 5.749 1.00 91.75 178 ALA A N 1
ATOM 1261 C CA . ALA A 1 178 ? 3.393 -12.642 6.186 1.00 91.75 178 ALA A CA 1
ATOM 1262 C C . ALA A 1 178 ? 2.587 -13.751 5.495 1.00 91.75 178 ALA A C 1
ATOM 1264 O O . ALA A 1 178 ? 3.174 -14.717 5.010 1.00 91.75 178 ALA A O 1
ATOM 1265 N N . ALA A 1 179 ? 1.263 -13.595 5.386 1.00 90.88 179 ALA A N 1
ATOM 1266 C CA . ALA A 1 179 ? 0.392 -14.548 4.704 1.00 90.88 179 ALA A CA 1
ATOM 1267 C C . ALA A 1 179 ? 0.726 -14.669 3.209 1.00 90.88 179 ALA A C 1
ATOM 1269 O O . ALA A 1 179 ? 0.843 -15.782 2.690 1.00 90.88 179 ALA A O 1
ATOM 1270 N N . THR A 1 180 ? 0.939 -13.545 2.516 1.00 86.50 180 THR A N 1
ATOM 1271 C CA . THR A 1 180 ? 1.335 -13.551 1.099 1.00 86.50 180 THR A CA 1
ATOM 1272 C C . THR A 1 180 ? 2.728 -14.145 0.906 1.00 86.50 180 THR A C 1
ATOM 1274 O O . THR A 1 180 ? 2.921 -14.970 0.013 1.00 86.50 180 THR A O 1
ATOM 1277 N N . THR A 1 181 ? 3.687 -13.802 1.768 1.00 88.06 181 THR A N 1
ATOM 1278 C CA . THR A 1 181 ? 5.045 -14.367 1.729 1.00 88.06 181 THR A CA 1
ATOM 1279 C C . THR A 1 181 ? 5.028 -15.877 1.972 1.00 88.06 181 THR A C 1
ATOM 1281 O O . THR A 1 181 ? 5.685 -16.631 1.253 1.00 88.06 181 THR A O 1
ATOM 1284 N N . TRP A 1 182 ? 4.242 -16.347 2.942 1.00 90.69 182 TRP A N 1
ATOM 1285 C CA . TRP A 1 182 ? 4.093 -17.772 3.233 1.00 90.69 182 TRP A CA 1
ATOM 1286 C C . TRP A 1 182 ? 3.475 -18.535 2.054 1.00 90.69 182 TRP A C 1
ATOM 1288 O O . TRP A 1 182 ? 3.984 -19.586 1.657 1.00 90.69 182 TRP A O 1
ATOM 1298 N N . ALA A 1 183 ? 2.437 -17.972 1.429 1.00 89.12 183 ALA A N 1
ATOM 1299 C CA . ALA A 1 183 ? 1.834 -18.542 0.226 1.00 89.12 183 ALA A CA 1
ATOM 1300 C C . ALA A 1 183 ? 2.838 -18.642 -0.941 1.00 89.12 183 ALA A C 1
ATOM 1302 O O . ALA A 1 183 ? 2.866 -19.650 -1.646 1.00 89.12 183 ALA A O 1
ATOM 1303 N N . GLN A 1 184 ? 3.707 -17.639 -1.119 1.00 86.31 184 GLN A N 1
ATOM 1304 C CA . GLN A 1 184 ? 4.753 -17.651 -2.151 1.00 86.31 184 GLN A CA 1
ATOM 1305 C C . GLN A 1 184 ? 5.833 -18.709 -1.896 1.00 86.31 184 GLN A C 1
ATOM 1307 O O . GLN A 1 184 ? 6.289 -19.365 -2.833 1.00 86.31 184 GLN A O 1
ATOM 1312 N N . GLN A 1 185 ? 6.251 -18.888 -0.641 1.00 81.62 185 GLN A N 1
ATOM 1313 C CA . GLN A 1 185 ? 7.274 -19.873 -0.280 1.00 81.62 185 GLN A CA 1
ATOM 1314 C C . GLN A 1 185 ? 6.787 -21.309 -0.487 1.00 81.62 185 GLN A C 1
ATOM 1316 O O . GLN A 1 185 ? 7.546 -22.143 -0.972 1.00 81.62 185 GLN A O 1
ATOM 1321 N N . ARG A 1 186 ? 5.505 -21.581 -0.217 1.00 74.62 186 ARG A N 1
ATOM 1322 C CA . ARG A 1 186 ? 4.899 -22.904 -0.423 1.00 74.62 186 ARG A CA 1
ATOM 1323 C C . ARG A 1 186 ? 4.813 -23.323 -1.894 1.00 74.62 186 ARG A C 1
ATOM 1325 O O . ARG A 1 186 ? 4.716 -24.506 -2.171 1.00 74.62 186 ARG A O 1
ATOM 1332 N N . SER A 1 187 ? 4.855 -22.369 -2.824 1.00 60.38 187 SER A N 1
ATOM 1333 C CA . SER A 1 187 ? 4.870 -22.638 -4.268 1.00 60.38 187 SER A CA 1
ATOM 1334 C C . SER A 1 187 ? 6.280 -22.856 -4.837 1.00 60.38 187 SER A C 1
ATOM 1336 O O . SER A 1 187 ? 6.400 -23.229 -6.003 1.00 60.38 187 SER A O 1
ATOM 1338 N N . ARG A 1 188 ? 7.341 -22.560 -4.072 1.00 53.56 188 ARG A N 1
ATOM 1339 C CA . ARG A 1 188 ? 8.743 -22.752 -4.491 1.00 53.56 188 ARG A CA 1
ATOM 1340 C C . ARG A 1 188 ? 9.388 -24.018 -3.910 1.00 53.56 188 ARG A C 1
ATOM 1342 O O . ARG A 1 188 ? 10.506 -24.329 -4.313 1.00 53.56 188 ARG A O 1
ATOM 1349 N N . ALA A 1 189 ? 8.716 -24.689 -2.975 1.00 46.25 189 ALA A N 1
ATOM 1350 C CA . ALA A 1 189 ? 9.093 -25.979 -2.393 1.00 46.25 189 ALA A CA 1
ATOM 1351 C C . ALA A 1 189 ? 8.284 -27.100 -3.054 1.00 46.25 189 ALA A C 1
ATOM 1353 O O . ALA A 1 189 ? 8.870 -28.184 -3.257 1.00 46.25 189 ALA A O 1
#

Mean predicted aligned error: 10.35 Å

Nearest PDB structures (foldseek):
  6djl-assembly1_C  TM=1.623E-01  e=5.426E+00  Homo sapiens
  6ixv-assembly3_C  TM=1.602E-01  e=6.722E+00  Homo sapiens

Secondary structure (DSSP, 8-state):
-HHHHHHHHHHHHHHHHT-HHHHHHHHHHHHHHHHHHHHHHHHHHHHHHHHHH---TTHHHHHHHHHHHT--HHHHHHHHHHTS-TTHHHHHHHTT--HHHHHHHHHHHTHHHHHHHHHHHHHHHHHHHHHHHHHTTT-TTTT--HHHHHHHHHHTT-HHHHHHHHHHHHHHHHHHHHHHHHHHHHTT-

pLDDT: mean 81.68, std 9.57, range [46.25, 93.31]

Sequence (189 aa):
MEFLGQGLAEAIHRLVTLDADVVEALSASLAVSGTATALSVAIGVPAGTALGLARFRGRGLVLTLVNTGLGLPPVVVGIAVQSVDPMLRLQLRALGATPTQALWLFAREARLPILTAAMAGFGAVISEIGASLMVGCNVKGDTRILTTAITLETGKGEFGTAIALGIILLALVFAVNAATTWAQQRSRA